Protein 8FXF (pdb70)

GO terms:
  GO:0061630 ubiquitin protein ligase activity (F, IDA)
  GO:0034340 response to type I interferon (P, IDA)
  GO:0005737 cytoplasm (C, IDA)
  GO:0051607 defense response to virus (P, IDA)
  GO:0060340 positive regulation of type I interferon-mediated signaling pathway (P, IDA)
  GO:0006513 protein monoubiquitination (P, IDA)
  GO:0070534 protein K63-linked ubiquitination (P, IDA)
  GO:0032728 positive regulation of interferon-beta production (P, IMP)
  GO:0051607 defense response to virus (P, IMP)
  GO:0005515 protein binding (F, IPI)
  GO:0044790 suppression of viral release by host (P, IDA)
  GO:0140374 antiviral innate immune response (P, IDA)
  GO:0046597 host-mediated suppression of symbiont invasion (P, IDA)

Sequence (312 aa):
SNLVELEATRVAEKEALALLREEQAASVGTQVEEAAERILKSLLAQKQEVLGQLRALVEAAEEATRERLTKIERQEQVASNLVELEATRVAEKEALALLREEQAASVGTQVEEAAERILKSLLAQKQQEVLGQLRALVEAAEEATRERLTKIERQEQVASNLVELEATRVAEKEALALLREQAASVGTQVEEAAERRILKSLLAQKQEVLGQLRALVEAAEEATRERLTKIERQEQVASNLVELEATRVAEKEEALALLREEQAASVGTQVEEAAERILKSLLAQKQEVLGQLRALVEAAEEATRERLTKIERQEQVA

Foldseek 3Di:
DCVVVVVVVVVVVVVVVVVVVVVVVVVVVVVVVVVVVVVVVVVVCVVVVVVVVVVVVVVVVVVVVVVVVVVVVVVVVD/DVVVVVVVVVVVVVVVVVVVVVVVVVVVVVVVVVVVVVVVVVVVVVVVVVVVVVVVVVVVVVVVVVVVVVVVVVVVVD/DVCVCVVVVVVVVVVVVVVVVVVVVVVVVVVVVVVVVVVVVVVVCVCVVVVVVVVVVVVVVVVVVVVVVVVVVVVVVD/DDVVVVVVVVVVVCVVVVVVVVVVVVVVVVVVVVVVVVVVVVVVCVVVVVVVVVVVVVVVVVVVVVVVVVVVVVVVVD

Radius of gyration: 34.4 Å; Cα contacts (8 Å, |Δi|>4): 222; chains: 4; bounding box: 91×58×86 Å

Organism: Mus musculus (NCBI:txid10090)

Solvent-accessible surface area: 18228 Å² total; per-residue (Å²): 118,101,83,124,70,27,70,63,27,52,72,61,11,101,117,32,20,37,84,16,103,119,12,4,71,40,0,11,59,38,0,80,67,0,0,87,110,0,54,132,20,1,85,58,1,62,140,88,0,45,28,34,10,143,43,1,21,90,35,13,45,93,25,9,170,118,38,22,66,61,9,79,138,70,42,159,135,78,108,96,109,98,114,30,56,57,29,47,85,61,13,96,119,34,19,28,86,18,106,123,19,3,68,39,0,8,67,36,0,62,89,0,6,89,124,1,47,139,46,0,63,54,10,47,134,86,0,40,40,53,9,172,47,0,25,96,26,9,44,99,14,8,128,65,36,26,64,58,13,72,171,81,29,168,139,47,130,132,62,93,100,38,64,55,12,46,94,37,8,120,126,30,27,44,74,10,99,120,23,4,71,34,0,8,58,41,0,68,72,7,11,106,143,0,49,148,20,1,94,51,1,61,142,100,0,50,23,51,10,149,46,1,24,99,31,12,54,75,19,8,124,100,22,29,46,73,9,106,147,80,39,151,138,66,101,83,104,106,64,9,67,54,21,59,78,56,9,93,110,33,17,44,82,16,110,112,26,1,73,43,0,8,70,39,0,51,89,0,5,94,117,0,62,145,20,2,94,55,3,74,130,99,0,41,25,50,10,138,42,1,25,104,26,17,55,90,20,18,144,81,34,42,91,73,12,121,49,81,44,157,138,61

InterPro domains:
  IPR000315 B-box-type zinc finger [PF00643] (165-205)
  IPR000315 B-box-type zinc finger [PS50119] (164-205)
  IPR000315 B-box-type zinc finger [SM00336] (164-205)
  IPR001841 Zinc finger, RING-type [PS50089] (21-60)
  IPR001841 Zinc finger, RING-type [SM00184] (21-59)
  IPR011042 Six-bladed beta-propeller, TolB-like [G3DSA:2.120.10.30] (479-731)
  IPR013083 Zinc finger, RING/FYVE/PHD-type [G3DSA:3.30.40.10] (15-69)
  IPR017907 Zinc finger, RING-type, conserved site [PS00518] (36-45)
  IPR027370 Zinc finger, RING-type, eukaryotic [PF13445] (21-57)
  IPR047153 TRIM45/56/19-like [PTHR25462] (15-674)

Secondary structure (DSSP, 8-state):
--HHHHHHHHHHHHHHHHHHHHHHHHHHHHHHHHHHHHHHHHHHHHHHHHHHHHHHHHHHHHHHHHHHHHHHHHHHH-/-HHHHHHHHHHHHHHHHHHHHHHHHHHHHHHHHHHHHHHHHHHHHHHHHHHHHHHHHHHHHHHHHHHHHHHHHHHHH-/--SSTTTTTHHHHHHHHHHHHHHHHHHHHHHHHHHHHHHHHHHHHHHHHHHHHHHHHHHHHHHHHHHHHHHHHHHHH-/--HHHHHHHHHHHHHHHHHHHHHHHHHHHHHHHHHHHHHHHHHHHHHHHHHHHHHHHHHHHHHHHHHHHHHHHHHHH-

Structure (mmCIF, N/CA/C/O backbone):
data_8FXF
#
_entry.id   8FXF
#
_cell.length_a   136.679
_cell.length_b   136.679
_cell.length_c   65.270
_cell.angle_alpha   90.000
_cell.angle_beta   90.000
_cell.angle_gamma   90.000
#
_symmetry.space_group_name_H-M   'I 41'
#
loop_
_entity.id
_entity.type
_entity.pdbx_description
1 polymer 'E3 ubiquitin-protein ligase TRIM56'
2 non-polymer '4-(2-HYDROXYETHYL)-1-PIPERAZINE ETHANESULFONIC ACID'
#
loop_
_atom_site.group_PDB
_atom_site.id
_atom_site.type_symbol
_atom_site.label_atom_id
_atom_site.label_alt_id
_atom_site.label_comp_id
_atom_site.label_asym_id
_atom_site.label_entity_id
_atom_site.label_seq_id
_atom_site.pdbx_PDB_ins_code
_atom_site.Cartn_x
_atom_site.Cartn_y
_atom_site.Cartn_z
_atom_site.occupancy
_atom_site.B_iso_or_equiv
_atom_site.auth_seq_id
_atom_site.auth_comp_id
_atom_site.auth_asym_id
_atom_site.auth_atom_id
_atom_site.pdbx_PDB_model_num
ATOM 1 N N . SER A 1 15 ? 72.359 44.359 122.728 1.000 163.760 225 SER A N 1
ATOM 2 C CA . SER A 1 15 ? 72.069 45.219 121.549 1.000 173.070 225 SER A CA 1
ATOM 3 C C . SER A 1 15 ? 70.556 45.279 121.307 1.000 173.510 225 SER A C 1
ATOM 4 O O . SER A 1 15 ? 69.888 46.251 121.667 1.000 171.240 225 SER A O 1
ATOM 7 N N . ASN A 1 16 ? 70.029 44.183 120.748 1.000 159.740 226 ASN A N 1
ATOM 8 C CA . ASN A 1 16 ? 68.777 44.137 120.006 1.000 135.370 226 ASN A CA 1
ATOM 9 C C . ASN A 1 16 ? 68.896 45.161 118.887 1.000 133.360 226 ASN A C 1
ATOM 10 O O . ASN A 1 16 ? 67.958 45.880 118.596 1.000 146.910 226 ASN A O 1
ATOM 15 N N . LEU A 1 17 ? 70.048 45.173 118.194 1.000 124.140 227 LEU A N 1
ATOM 16 C CA . LEU A 1 17 ? 70.229 45.784 116.896 1.000 109.680 227 LEU A CA 1
ATOM 17 C C . LEU A 1 17 ? 69.250 45.159 115.915 1.000 94.480 227 LEU A C 1
ATOM 18 O O . LEU A 1 17 ? 69.040 45.677 114.837 1.000 116.890 227 LEU A O 1
ATOM 23 N N . VAL A 1 18 ? 68.692 44.014 116.286 1.000 90.370 228 VAL A N 1
ATOM 24 C CA . VAL A 1 18 ? 67.681 43.335 115.494 1.000 92.540 228 VAL A CA 1
ATOM 25 C C . VAL A 1 18 ? 66.341 44.037 115.724 1.000 94.230 228 VAL A C 1
ATOM 26 O O . VAL A 1 18 ? 65.524 44.128 114.818 1.000 99.050 228 VAL A O 1
ATOM 30 N N . GLU A 1 19 ? 66.104 44.503 116.953 1.000 109.830 229 GLU A N 1
ATOM 31 C CA . GLU A 1 19 ? 64.918 45.269 117.290 1.000 96.540 229 GLU A CA 1
ATOM 32 C C . GLU A 1 19 ? 64.996 46.673 116.663 1.000 104.860 229 GLU A C 1
ATOM 33 O O . GLU A 1 19 ? 64.020 47.123 116.069 1.000 108.460 229 GLU A O 1
ATOM 39 N N . LEU A 1 20 ? 66.149 47.362 116.779 1.000 79.680 230 LEU A N 1
ATOM 40 C CA . LEU A 1 20 ? 66.367 48.686 116.206 1.000 80.700 230 LEU A CA 1
ATOM 41 C C . LEU A 1 20 ? 66.131 48.699 114.695 1.000 89.480 230 LEU A C 1
ATOM 42 O O . LEU A 1 20 ? 65.386 49.531 114.179 1.000 97.210 230 LEU A O 1
ATOM 47 N N . GLU A 1 21 ? 66.778 47.779 113.976 1.000 95.900 231 GLU A N 1
ATOM 48 C CA . GLU A 1 21 ? 66.663 47.740 112.527 1.000 95.770 231 GLU A CA 1
ATOM 49 C C . GLU A 1 21 ? 65.214 47.478 112.128 1.000 93.830 231 GLU A C 1
ATOM 50 O O . GLU A 1 21 ? 64.736 48.088 111.171 1.000 107.060 231 GLU A O 1
ATOM 56 N N . ALA A 1 22 ? 64.535 46.579 112.860 1.000 78.520 232 ALA A N 1
ATOM 57 C CA . ALA A 1 22 ? 63.129 46.259 112.612 1.000 87.290 232 ALA A CA 1
ATOM 58 C C . ALA A 1 22 ? 62.214 47.472 112.838 1.000 85.060 232 ALA A C 1
ATOM 59 O O . ALA A 1 22 ? 61.105 47.525 112.312 1.000 89.170 232 ALA A O 1
ATOM 61 N N . THR A 1 23 ? 62.696 48.440 113.628 1.000 84.450 233 THR A N 1
ATOM 62 C CA . THR A 1 23 ? 62.030 49.702 113.905 1.000 84.910 233 THR A CA 1
ATOM 63 C C . THR A 1 23 ? 62.227 50.684 112.747 1.000 92.890 233 THR A C 1
ATOM 64 O O . THR A 1 23 ? 61.253 51.305 112.331 1.000 99.570 233 THR A O 1
ATOM 68 N N . ARG A 1 24 ? 63.480 50.847 112.280 1.000 86.720 234 ARG A N 1
ATOM 69 C CA . ARG A 1 24 ? 63.856 51.644 111.120 1.000 82.880 234 ARG A CA 1
ATOM 70 C C . ARG A 1 24 ? 62.946 51.305 109.935 1.000 78.180 234 ARG A C 1
ATOM 71 O O . ARG A 1 24 ? 62.482 52.162 109.205 1.000 91.930 234 ARG A O 1
ATOM 79 N N . VAL A 1 25 ? 62.664 50.025 109.753 1.000 81.990 235 VAL A N 1
ATOM 80 C CA . VAL A 1 25 ? 61.981 49.523 108.578 1.000 86.760 235 VAL A CA 1
ATOM 81 C C . VAL A 1 25 ? 60.458 49.553 108.759 1.000 93.400 235 VAL A C 1
ATOM 82 O O . VAL A 1 25 ? 59.720 49.697 107.790 1.000 90.340 235 VAL A O 1
ATOM 86 N N . ALA A 1 26 ? 59.968 49.380 109.993 1.000 91.270 236 ALA A N 1
ATOM 87 C CA . ALA A 1 26 ? 58.551 49.592 110.239 1.000 85.380 236 ALA A CA 1
ATOM 88 C C . ALA A 1 26 ? 58.228 51.076 110.040 1.000 85.250 236 ALA A C 1
ATOM 89 O O . ALA A 1 26 ? 57.170 51.394 109.513 1.000 94.690 236 ALA A O 1
ATOM 91 N N . GLU A 1 27 ? 59.154 51.966 110.437 1.000 76.310 237 GLU A N 1
ATOM 92 C CA . GLU A 1 27 ? 59.056 53.408 110.214 1.000 88.380 237 GLU A CA 1
ATOM 93 C C . GLU A 1 27 ? 58.979 53.799 108.730 1.000 92.440 237 GLU A C 1
ATOM 94 O O . GLU A 1 27 ? 58.147 54.629 108.351 1.000 101.430 237 GLU A O 1
ATOM 100 N N . LYS A 1 28 ? 59.896 53.261 107.917 1.000 84.570 238 LYS A N 1
ATOM 101 C CA . LYS A 1 28 ? 59.985 53.565 106.496 1.000 76.040 238 LYS A CA 1
ATOM 102 C C . LYS A 1 28 ? 58.723 53.087 105.766 1.000 73.640 238 LYS A C 1
ATOM 103 O O . LYS A 1 28 ? 58.198 53.785 104.900 1.000 76.450 238 LYS A O 1
ATOM 109 N N . GLU A 1 29 ? 58.232 51.898 106.135 1.000 62.550 239 GLU A N 1
ATOM 110 C CA . GLU A 1 29 ? 57.028 51.322 105.571 1.000 72.050 239 GLU A CA 1
ATOM 111 C C . GLU A 1 29 ? 55.818 52.180 105.933 1.000 81.840 239 GLU A C 1
ATOM 112 O O . GLU A 1 29 ? 54.928 52.357 105.100 1.000 98.100 239 GLU A O 1
ATOM 118 N N . ALA A 1 30 ? 55.793 52.694 107.173 1.000 83.710 240 ALA A N 1
ATOM 119 C CA . ALA A 1 30 ? 54.689 53.515 107.653 1.000 81.380 240 ALA A CA 1
ATOM 120 C C . ALA A 1 30 ? 54.714 54.896 106.993 1.000 78.630 240 ALA A C 1
ATOM 121 O O . ALA A 1 30 ? 53.644 55.399 106.630 1.000 77.140 240 ALA A O 1
ATOM 123 N N . LEU A 1 31 ? 55.917 55.472 106.791 1.000 65.730 241 LEU A N 1
ATOM 124 C CA . LEU A 1 31 ? 56.045 56.670 105.965 1.000 67.510 241 LEU A CA 1
ATOM 125 C C . LEU A 1 31 ? 55.552 56.430 104.542 1.000 74.410 241 LEU A C 1
ATOM 126 O O . LEU A 1 31 ? 54.675 57.153 104.072 1.000 73.280 241 LEU A O 1
ATOM 131 N N . ALA A 1 32 ? 56.123 55.411 103.879 1.000 85.090 242 ALA A N 1
ATOM 132 C CA . ALA A 1 32 ? 55.728 54.984 102.545 1.000 71.480 242 ALA A CA 1
ATOM 133 C C . ALA A 1 32 ? 54.216 54.751 102.432 1.000 70.450 242 ALA A C 1
ATOM 134 O O . ALA A 1 32 ? 53.570 55.301 101.543 1.000 79.320 242 ALA A O 1
ATOM 136 N N . LEU A 1 33 ? 53.624 53.938 103.310 1.000 72.260 243 LEU A N 1
ATOM 137 C CA . LEU A 1 33 ? 52.179 53.733 103.216 1.000 75.240 243 LEU A CA 1
ATOM 138 C C . LEU A 1 33 ? 51.477 55.099 103.247 1.000 81.530 243 LEU A C 1
ATOM 139 O O . LEU A 1 33 ? 50.560 55.341 102.464 1.000 81.940 243 LEU A O 1
ATOM 144 N N . LEU A 1 34 ? 51.935 56.014 104.118 1.000 78.560 244 LEU A N 1
ATOM 145 C CA . LEU A 1 34 ? 51.279 57.303 104.320 1.000 74.010 244 LEU A CA 1
ATOM 146 C C . LEU A 1 34 ? 51.473 58.186 103.079 1.000 76.830 244 LEU A C 1
ATOM 147 O O . LEU A 1 34 ? 50.555 58.887 102.661 1.000 79.770 244 LEU A O 1
ATOM 152 N N . ARG A 1 35 ? 52.667 58.153 102.474 1.000 66.950 245 ARG A N 1
ATOM 153 C CA . ARG A 1 35 ? 52.851 58.817 101.200 1.000 69.580 245 ARG A CA 1
ATOM 154 C C . ARG A 1 35 ? 51.810 58.307 100.193 1.000 86.110 245 ARG A C 1
ATOM 155 O O . ARG A 1 35 ? 51.096 59.117 99.611 1.000 100.020 245 ARG A O 1
ATOM 163 N N A GLU A 1 36 ? 51.681 56.987 100.045 0.500 84.950 246 GLU A N 1
ATOM 164 N N B GLU A 1 36 ? 51.728 56.970 100.015 0.500 85.070 246 GLU A N 1
ATOM 165 C CA A GLU A 1 36 ? 50.799 56.438 99.030 0.500 85.480 246 GLU A CA 1
ATOM 166 C CA B GLU A 1 36 ? 50.794 56.316 99.101 0.500 85.960 246 GLU A CA 1
ATOM 167 C C A GLU A 1 36 ? 49.344 56.852 99.270 0.500 85.950 246 GLU A C 1
ATOM 168 C C B GLU A 1 36 ? 49.393 56.885 99.301 0.500 85.770 246 GLU A C 1
ATOM 169 O O A GLU A 1 36 ? 48.690 57.343 98.356 0.500 103.900 246 GLU A O 1
ATOM 170 O O B GLU A 1 36 ? 48.835 57.509 98.405 0.500 102.510 246 GLU A O 1
ATOM 181 N N . GLN A 1 37 ? 48.833 56.647 100.485 1.000 81.920 247 GLN A N 1
ATOM 182 C CA . GLN A 1 37 ? 47.489 57.096 100.822 1.000 94.020 247 GLN A CA 1
ATOM 183 C C . GLN A 1 37 ? 47.302 58.584 100.473 1.000 91.260 247 GLN A C 1
ATOM 184 O O . GLN A 1 37 ? 46.287 58.963 99.901 1.000 86.530 247 GLN A O 1
ATOM 190 N N . ALA A 1 38 ? 48.281 59.433 100.818 1.000 76.510 248 ALA A N 1
ATOM 191 C CA . ALA A 1 38 ? 48.131 60.865 100.616 1.000 83.450 248 ALA A CA 1
ATOM 192 C C . ALA A 1 38 ? 48.125 61.209 99.119 1.000 82.870 248 ALA A C 1
ATOM 193 O O . ALA A 1 38 ? 47.256 61.948 98.653 1.000 72.890 248 ALA A O 1
ATOM 195 N N . ALA A 1 39 ? 49.078 60.656 98.355 1.000 84.040 249 ALA A N 1
ATOM 196 C CA . ALA A 1 39 ? 49.148 60.865 96.912 1.000 83.570 249 ALA A CA 1
ATOM 197 C C . ALA A 1 39 ? 47.888 60.344 96.210 1.000 92.000 249 ALA A C 1
ATOM 198 O O . ALA A 1 39 ? 47.399 60.951 95.261 1.000 117.120 249 ALA A O 1
ATOM 200 N N . SER A 1 40 ? 47.375 59.209 96.681 1.000 81.160 250 SER A N 1
ATOM 201 C CA . SER A 1 40 ? 46.127 58.634 96.221 1.000 82.270 250 SER A CA 1
ATOM 202 C C . SER A 1 40 ? 44.926 59.564 96.444 1.000 85.390 250 SER A C 1
ATOM 203 O O . SER A 1 40 ? 44.039 59.647 95.592 1.000 111.640 250 SER A O 1
ATOM 206 N N . VAL A 1 41 ? 44.869 60.251 97.589 1.000 94.900 251 VAL A N 1
ATOM 207 C CA . VAL A 1 41 ? 43.826 61.237 97.874 1.000 78.720 251 VAL A CA 1
ATOM 208 C C . VAL A 1 41 ? 43.987 62.418 96.917 1.000 84.530 251 VAL A C 1
ATOM 209 O O . VAL A 1 41 ? 42.981 62.984 96.498 1.000 86.540 251 VAL A O 1
ATOM 213 N N . GLY A 1 42 ? 45.245 62.791 96.606 1.000 79.160 252 GLY A N 1
ATOM 214 C CA . GLY A 1 42 ? 45.565 63.817 95.625 1.000 81.590 252 GLY A CA 1
ATOM 215 C C . GLY A 1 42 ? 44.861 63.513 94.306 1.000 95.040 252 GLY A C 1
ATOM 216 O O . GLY A 1 42 ? 44.118 64.342 93.788 1.000 96.470 252 GLY A O 1
ATOM 217 N N . THR A 1 43 ? 45.027 62.264 93.850 1.000 103.380 253 THR A N 1
ATOM 218 C CA . THR A 1 43 ? 44.452 61.725 92.628 1.000 87.040 253 THR A CA 1
ATOM 219 C C . THR A 1 43 ? 42.931 61.816 92.611 1.000 81.400 253 THR A C 1
ATOM 220 O O . THR A 1 43 ? 42.378 62.431 91.706 1.000 91.260 253 THR A O 1
ATOM 224 N N . GLN A 1 44 ? 42.255 61.198 93.589 1.000 80.230 254 GLN A N 1
ATOM 225 C CA . GLN A 1 44 ? 40.798 61.307 93.665 1.000 90.290 254 GLN A CA 1
ATOM 226 C C . GLN A 1 44 ? 40.332 62.747 93.447 1.000 84.530 254 GLN A C 1
ATOM 227 O O . GLN A 1 44 ? 39.257 62.967 92.910 1.000 104.530 254 GLN A O 1
ATOM 233 N N . VAL A 1 45 ? 41.140 63.718 93.877 1.000 68.570 255 VAL A N 1
ATOM 234 C CA . VAL A 1 45 ? 40.720 65.097 93.960 1.000 67.460 255 VAL A CA 1
ATOM 235 C C . VAL A 1 45 ? 40.842 65.725 92.573 1.000 72.860 255 VAL A C 1
ATOM 236 O O . VAL A 1 45 ? 39.917 66.396 92.110 1.000 78.800 255 VAL A O 1
ATOM 240 N N . GLU A 1 46 ? 41.971 65.449 91.915 1.000 66.590 256 GLU A N 1
ATOM 241 C CA . GLU A 1 46 ? 42.271 65.888 90.562 1.000 79.620 256 GLU A CA 1
ATOM 242 C C . GLU A 1 46 ? 41.328 65.284 89.529 1.000 82.790 256 GLU A C 1
ATOM 243 O O . GLU A 1 46 ? 40.901 65.977 88.617 1.000 96.930 256 GLU A O 1
ATOM 249 N N . GLU A 1 47 ? 41.101 63.971 89.621 1.000 96.200 257 GLU A N 1
ATOM 250 C CA . GLU A 1 47 ? 40.075 63.260 88.873 1.000 88.940 257 GLU A CA 1
ATOM 251 C C . GLU A 1 47 ? 38.664 63.802 89.116 1.000 84.850 257 GLU A C 1
ATOM 252 O O . GLU A 1 47 ? 37.883 63.847 88.182 1.000 97.320 257 GLU A O 1
ATOM 258 N N . ALA A 1 48 ? 38.296 64.186 90.340 1.000 75.650 258 ALA A N 1
ATOM 259 C CA . ALA A 1 48 ? 36.989 64.808 90.467 1.000 84.940 258 ALA A CA 1
ATOM 260 C C . ALA A 1 48 ? 36.953 66.076 89.630 1.000 88.140 258 ALA A C 1
ATOM 261 O O . ALA A 1 48 ? 36.046 66.243 88.821 1.000 99.740 258 ALA A O 1
ATOM 263 N N . ALA A 1 49 ? 37.951 66.947 89.835 1.000 93.340 259 ALA A N 1
ATOM 264 C CA . ALA A 1 49 ? 37.947 68.272 89.235 1.000 75.660 259 ALA A CA 1
ATOM 265 C C . ALA A 1 49 ? 38.026 68.158 87.715 1.000 79.110 259 ALA A C 1
ATOM 266 O O . ALA A 1 49 ? 37.493 69.008 87.021 1.000 86.360 259 ALA A O 1
ATOM 268 N N . GLU A 1 50 ? 38.664 67.096 87.213 1.000 76.740 260 GLU A N 1
ATOM 269 C CA . GLU A 1 50 ? 38.799 66.870 85.785 1.000 80.790 260 GLU A CA 1
ATOM 270 C C . GLU A 1 50 ? 37.482 66.405 85.153 1.000 89.840 260 GLU A C 1
ATOM 271 O O . GLU A 1 50 ? 37.058 66.983 84.162 1.000 94.070 260 GLU A O 1
ATOM 277 N N . ARG A 1 51 ? 36.854 65.356 85.705 1.000 91.430 261 ARG A N 1
ATOM 278 C CA . ARG A 1 51 ? 35.509 64.950 85.314 1.000 81.900 261 ARG A CA 1
ATOM 279 C C . ARG A 1 51 ? 34.559 66.148 85.355 1.000 74.970 261 ARG A C 1
ATOM 280 O O . ARG A 1 51 ? 33.840 66.398 84.392 1.000 98.060 261 ARG A O 1
ATOM 288 N N . ILE A 1 52 ? 34.589 66.923 86.435 1.000 70.710 262 ILE A N 1
ATOM 289 C CA . ILE A 1 52 ? 33.652 68.032 86.601 1.000 78.950 262 ILE A CA 1
ATOM 290 C C . ILE A 1 52 ? 33.879 69.119 85.551 1.000 83.560 262 ILE A C 1
ATOM 291 O O . ILE A 1 52 ? 32.924 69.788 85.166 1.000 82.650 262 ILE A O 1
ATOM 296 N N . LEU A 1 53 ? 35.143 69.344 85.158 1.000 88.700 263 LEU A N 1
ATOM 297 C CA . LEU A 1 53 ? 35.472 70.366 84.173 1.000 77.710 263 LEU A CA 1
ATOM 298 C C . LEU A 1 53 ? 34.983 69.879 82.812 1.000 87.380 263 LEU A C 1
ATOM 299 O O . LEU A 1 53 ? 34.359 70.655 82.087 1.000 85.730 263 LEU A O 1
ATOM 304 N N . LYS A 1 54 ? 35.239 68.589 82.516 1.000 71.380 264 LYS A N 1
ATOM 305 C CA . LYS A 1 54 ? 34.886 67.991 81.241 1.000 67.240 264 LYS A CA 1
ATOM 306 C C . LYS A 1 54 ? 33.375 68.031 81.038 1.000 79.260 264 LYS A C 1
ATOM 307 O O . LYS A 1 54 ? 32.892 68.473 80.001 1.000 95.300 264 LYS A O 1
ATOM 313 N N . SER A 1 55 ? 32.633 67.618 82.060 1.000 86.290 265 SER A N 1
ATOM 314 C CA . SER A 1 55 ? 31.205 67.449 81.899 1.000 89.370 265 SER A CA 1
ATOM 315 C C . SER A 1 55 ? 30.481 68.803 81.977 1.000 82.700 265 SER A C 1
ATOM 316 O O . SER A 1 55 ? 29.333 68.938 81.564 1.000 120.290 265 SER A O 1
ATOM 319 N N . LEU A 1 56 ? 31.155 69.825 82.483 1.000 73.720 266 LEU A N 1
ATOM 320 C CA . LEU A 1 56 ? 30.663 71.196 82.442 1.000 79.600 266 LEU A CA 1
ATOM 321 C C . LEU A 1 56 ? 30.920 71.816 81.067 1.000 92.050 266 LEU A C 1
ATOM 322 O O . LEU A 1 56 ? 30.219 72.740 80.659 1.000 99.740 266 LEU A O 1
ATOM 327 N N . LEU A 1 57 ? 31.977 71.358 80.383 1.000 88.210 267 LEU A N 1
ATOM 328 C CA . LEU A 1 57 ? 32.309 71.885 79.070 1.000 81.190 267 LEU A CA 1
ATOM 329 C C . LEU A 1 57 ? 31.482 71.182 77.987 1.000 91.050 267 LEU A C 1
ATOM 330 O O . LEU A 1 57 ? 31.236 71.770 76.932 1.000 89.570 267 LEU A O 1
ATOM 335 N N . ALA A 1 58 ? 31.023 69.950 78.264 1.000 88.550 268 ALA A N 1
ATOM 336 C CA . ALA A 1 58 ? 30.041 69.262 77.431 1.000 87.260 268 ALA A CA 1
ATOM 337 C C . ALA A 1 58 ? 28.656 69.924 77.525 1.000 91.070 268 ALA A C 1
ATOM 338 O O . ALA A 1 58 ? 28.028 70.162 76.500 1.000 107.020 268 ALA A O 1
ATOM 340 N N . GLN A 1 59 ? 28.170 70.212 78.744 1.000 88.580 269 GLN A N 1
ATOM 341 C CA . GLN A 1 59 ? 26.954 70.987 78.975 1.000 84.180 269 GLN A CA 1
ATOM 342 C C . GLN A 1 59 ? 27.022 72.276 78.174 1.000 79.680 269 GLN A C 1
ATOM 343 O O . GLN A 1 59 ? 26.128 72.564 77.400 1.000 103.720 269 GLN A O 1
ATOM 349 N N . LYS A 1 60 ? 28.068 73.064 78.414 1.000 79.670 270 LYS A N 1
ATOM 350 C CA . LYS A 1 60 ? 28.134 74.400 77.858 1.000 86.630 270 LYS A CA 1
ATOM 351 C C . LYS A 1 60 ? 28.048 74.305 76.335 1.000 90.160 270 LYS A C 1
ATOM 352 O O . LYS A 1 60 ? 27.385 75.127 75.706 1.000 100.350 270 LYS A O 1
ATOM 358 N N . GLN A 1 61 ? 28.687 73.283 75.748 1.000 86.650 271 GLN A N 1
ATOM 359 C CA . GLN A 1 61 ? 28.768 73.235 74.299 1.000 86.820 271 GLN A CA 1
ATOM 360 C C . GLN A 1 61 ? 27.441 72.773 73.701 1.000 83.450 271 GLN A C 1
ATOM 361 O O . GLN A 1 61 ? 26.967 73.369 72.745 1.000 92.330 271 GLN A O 1
ATOM 367 N N . GLU A 1 62 ? 26.849 71.732 74.294 1.000 78.440 272 GLU A N 1
ATOM 368 C CA . GLU A 1 62 ? 25.532 71.189 73.978 1.000 86.510 272 GLU A CA 1
ATOM 369 C C . GLU A 1 62 ? 24.423 72.251 74.074 1.000 93.390 272 GLU A C 1
ATOM 370 O O . GLU A 1 62 ? 23.615 72.412 73.160 1.000 107.800 272 GLU A O 1
ATOM 376 N N . VAL A 1 63 ? 24.341 72.918 75.226 1.000 95.200 273 VAL A N 1
ATOM 377 C CA . VAL A 1 63 ? 23.413 73.997 75.521 1.000 85.160 273 VAL A CA 1
ATOM 378 C C . VAL A 1 63 ? 23.534 75.132 74.490 1.000 88.720 273 VAL A C 1
ATOM 379 O O . VAL A 1 63 ? 22.541 75.562 73.907 1.000 90.710 273 VAL A O 1
ATOM 383 N N . LEU A 1 64 ? 24.742 75.660 74.278 1.000 83.940 274 LEU A N 1
ATOM 384 C CA . LEU A 1 64 ? 24.879 76.786 73.362 1.000 92.640 274 LEU A CA 1
ATOM 385 C C . LEU A 1 64 ? 24.424 76.380 71.962 1.000 90.790 274 LEU A C 1
ATOM 386 O O . LEU A 1 64 ? 23.915 77.206 71.208 1.000 96.040 274 LEU A O 1
ATOM 391 N N . GLY A 1 65 ? 24.661 75.112 71.608 1.000 89.680 275 GLY A N 1
ATOM 392 C CA . GLY A 1 65 ? 24.398 74.636 70.264 1.000 80.800 275 GLY A CA 1
ATOM 393 C C . GLY A 1 65 ? 22.896 74.495 70.076 1.000 82.480 275 GLY A C 1
ATOM 394 O O . GLY A 1 65 ? 22.386 74.798 69.003 1.000 87.910 275 GLY A O 1
ATOM 395 N N . GLN A 1 66 ? 22.209 74.072 71.149 1.000 72.650 276 GLN A N 1
ATOM 396 C CA . GLN A 1 66 ? 20.752 73.998 71.189 1.000 87.510 276 GLN A CA 1
ATOM 397 C C . GLN A 1 66 ? 20.045 75.357 71.223 1.000 91.570 276 GLN A C 1
ATOM 398 O O . GLN A 1 66 ? 18.898 75.434 70.801 1.000 127.180 276 GLN A O 1
ATOM 404 N N . LEU A 1 67 ? 20.676 76.396 71.785 1.000 87.900 277 LEU A N 1
ATOM 405 C CA . LEU A 1 67 ? 20.175 77.763 71.725 1.000 74.450 277 LEU A CA 1
ATOM 406 C C . LEU A 1 67 ? 20.415 78.340 70.331 1.000 80.260 277 LEU A C 1
ATOM 407 O O . LEU A 1 67 ? 19.594 79.108 69.827 1.000 80.600 277 LEU A O 1
ATOM 412 N N . ARG A 1 68 ? 21.588 78.033 69.757 1.000 75.300 278 ARG A N 1
ATOM 413 C CA . ARG A 1 68 ? 21.906 78.437 68.397 1.000 87.360 278 ARG A CA 1
ATOM 414 C C . ARG A 1 68 ? 20.745 77.979 67.503 1.000 92.880 278 ARG A C 1
ATOM 415 O O . ARG A 1 68 ? 20.209 78.753 66.712 1.000 106.240 278 ARG A O 1
ATOM 423 N N . ALA A 1 69 ? 20.312 76.728 67.717 1.000 89.590 279 ALA A N 1
ATOM 424 C CA . ALA A 1 69 ? 19.263 76.060 66.969 1.000 78.240 279 ALA A CA 1
ATOM 425 C C . ALA A 1 69 ? 17.980 76.862 67.105 1.000 86.290 279 ALA A C 1
ATOM 426 O O . ALA A 1 69 ? 17.456 77.374 66.121 1.000 86.620 279 ALA A O 1
ATOM 428 N N . LEU A 1 70 ? 17.521 76.953 68.357 1.000 80.850 280 LEU A N 1
ATOM 429 C CA . LEU A 1 70 ? 16.304 77.630 68.769 1.000 78.670 280 LEU A CA 1
ATOM 430 C C . LEU A 1 70 ? 16.229 79.041 68.168 1.000 88.250 280 LEU A C 1
ATOM 431 O O . LEU A 1 70 ? 15.190 79.439 67.638 1.000 100.540 280 LEU A O 1
ATOM 436 N N . VAL A 1 71 ? 17.350 79.767 68.169 1.000 79.980 281 VAL A N 1
ATOM 437 C CA . VAL A 1 71 ? 17.355 81.119 67.634 1.000 77.950 281 VAL A CA 1
ATOM 438 C C . VAL A 1 71 ? 17.350 81.108 66.105 1.000 92.060 281 VAL A C 1
ATOM 439 O O . VAL A 1 71 ? 16.784 82.019 65.497 1.000 101.670 281 VAL A O 1
ATOM 443 N N . GLU A 1 72 ? 17.982 80.110 65.469 1.000 83.850 282 GLU A N 1
ATOM 444 C CA . GLU A 1 72 ? 17.985 80.164 64.013 1.000 82.420 282 GLU A CA 1
ATOM 445 C C . GLU A 1 72 ? 16.638 79.686 63.454 1.000 81.330 282 GLU A C 1
ATOM 446 O O . GLU A 1 72 ? 16.150 80.230 62.467 1.000 89.490 282 GLU A O 1
ATOM 452 N N . ALA A 1 73 ? 16.000 78.717 64.117 1.000 66.680 283 ALA A N 1
ATOM 453 C CA . ALA A 1 73 ? 14.632 78.364 63.771 1.000 72.480 283 ALA A CA 1
ATOM 454 C C . ALA A 1 73 ? 13.740 79.595 63.919 1.000 87.850 283 ALA A C 1
ATOM 455 O O . ALA A 1 73 ? 13.116 79.982 62.935 1.000 103.580 283 ALA A O 1
ATOM 457 N N . ALA A 1 74 ? 13.718 80.213 65.120 1.000 85.980 284 ALA A N 1
ATOM 458 C CA . ALA A 1 74 ? 13.046 81.484 65.390 1.000 74.900 284 ALA A CA 1
ATOM 459 C C . ALA A 1 74 ? 13.337 82.540 64.329 1.000 85.060 284 ALA A C 1
ATOM 460 O O . ALA A 1 74 ? 12.401 83.147 63.810 1.000 88.850 284 ALA A O 1
ATOM 462 N N . GLU A 1 75 ? 14.624 82.766 64.029 1.000 77.350 285 GLU A N 1
ATOM 463 C CA . GLU A 1 75 ? 15.022 83.700 62.981 1.000 86.690 285 GLU A CA 1
ATOM 464 C C . GLU A 1 75 ? 14.427 83.372 61.608 1.000 97.370 285 GLU A C 1
ATOM 465 O O . GLU A 1 75 ? 14.081 84.289 60.860 1.000 94.490 285 GLU A O 1
ATOM 471 N N . GLU A 1 76 ? 14.327 82.079 61.264 1.000 102.500 286 GLU A N 1
ATOM 472 C CA . GLU A 1 76 ? 13.798 81.699 59.960 1.000 96.200 286 GLU A CA 1
ATOM 473 C C . GLU A 1 76 ? 12.270 81.789 59.938 1.000 94.550 286 GLU A C 1
ATOM 474 O O . GLU A 1 76 ? 11.686 82.172 58.923 1.000 94.250 286 GLU A O 1
ATOM 480 N N . ALA A 1 77 ? 11.611 81.506 61.067 1.000 76.260 287 ALA A N 1
ATOM 481 C CA . ALA A 1 77 ? 10.177 81.747 61.112 1.000 84.900 287 ALA A CA 1
ATOM 482 C C . ALA A 1 77 ? 9.886 83.227 60.844 1.000 91.730 287 ALA A C 1
ATOM 483 O O . ALA A 1 77 ? 8.910 83.551 60.177 1.000 95.490 287 ALA A O 1
ATOM 485 N N . THR A 1 78 ? 10.741 84.121 61.360 1.000 97.880 288 THR A N 1
ATOM 486 C CA . THR A 1 78 ? 10.573 85.544 61.130 1.000 85.600 288 THR A CA 1
ATOM 487 C C . THR A 1 78 ? 10.848 85.884 59.667 1.000 90.660 288 THR A C 1
ATOM 488 O O . THR A 1 78 ? 10.032 86.557 59.039 1.000 106.990 288 THR A O 1
ATOM 492 N N . ARG A 1 79 ? 12.003 85.453 59.136 1.000 88.420 289 ARG A N 1
ATOM 493 C CA . ARG A 1 79 ? 12.323 85.693 57.731 1.000 86.220 289 ARG A CA 1
ATOM 494 C C . ARG A 1 79 ? 11.078 85.453 56.871 1.000 79.320 289 ARG A C 1
ATOM 495 O O . ARG A 1 79 ? 10.691 86.311 56.082 1.000 84.220 289 ARG A O 1
ATOM 503 N N . GLU A 1 80 ? 10.419 84.306 57.066 1.000 89.240 290 GLU A N 1
ATOM 504 C CA . GLU A 1 80 ? 9.241 83.964 56.281 1.000 94.140 290 GLU A CA 1
ATOM 505 C C . GLU A 1 80 ? 8.121 84.970 56.534 1.000 94.060 290 GLU A C 1
ATOM 506 O O . GLU A 1 80 ? 7.512 85.455 55.587 1.000 102.160 290 GLU A O 1
ATOM 512 N N . ARG A 1 81 ? 7.845 85.241 57.819 1.000 103.490 291 ARG A N 1
ATOM 513 C CA . ARG A 1 81 ? 6.736 86.080 58.259 1.000 95.480 291 ARG A CA 1
ATOM 514 C C . ARG A 1 81 ? 6.827 87.433 57.548 1.000 98.060 291 ARG A C 1
ATOM 515 O O . ARG A 1 81 ? 5.867 87.824 56.880 1.000 86.800 291 ARG A O 1
ATOM 523 N N . LEU A 1 82 ? 8.033 88.034 57.601 1.000 82.160 292 LEU A N 1
ATOM 524 C CA . LEU A 1 82 ? 8.360 89.304 56.971 1.000 92.640 292 LEU A CA 1
ATOM 525 C C . LEU A 1 82 ? 8.205 89.250 55.449 1.000 98.270 292 LEU A C 1
ATOM 526 O O . LEU A 1 82 ? 7.826 90.243 54.838 1.000 112.030 292 LEU A O 1
ATOM 531 N N . THR A 1 83 ? 8.476 88.097 54.834 1.000 100.500 293 THR A N 1
ATOM 532 C CA . THR A 1 83 ? 8.322 88.001 53.389 1.000 95.500 293 THR A CA 1
ATOM 533 C C . THR A 1 83 ? 6.842 88.076 52.992 1.000 93.570 293 THR A C 1
ATOM 534 O O . THR A 1 83 ? 6.508 88.797 52.053 1.000 98.500 293 THR A O 1
ATOM 538 N N . LYS A 1 84 ? 5.947 87.378 53.710 1.000 82.210 294 LYS A N 1
ATOM 539 C CA . LYS A 1 84 ? 4.523 87.540 53.455 1.000 92.160 294 LYS A CA 1
ATOM 540 C C . LYS A 1 84 ? 4.132 89.016 53.579 1.000 102.090 294 LYS A C 1
ATOM 541 O O . LYS A 1 84 ? 3.252 89.498 52.869 1.000 115.430 294 LYS A O 1
ATOM 547 N N . ILE A 1 85 ? 4.819 89.741 54.463 1.000 99.560 295 ILE A N 1
ATOM 548 C CA . ILE A 1 85 ? 4.562 91.156 54.680 1.000 112.760 295 ILE A CA 1
ATOM 549 C C . ILE A 1 85 ? 5.167 91.974 53.525 1.000 122.140 295 ILE A C 1
ATOM 550 O O . ILE A 1 85 ? 4.445 92.768 52.925 1.000 140.230 295 ILE A O 1
ATOM 555 N N . GLU A 1 86 ? 6.437 91.723 53.141 1.000 124.680 296 GLU A N 1
ATOM 556 C CA . GLU A 1 86 ? 7.109 92.457 52.066 1.000 137.160 296 GLU A CA 1
ATOM 557 C C . GLU A 1 86 ? 6.267 92.462 50.785 1.000 137.870 296 GLU A C 1
ATOM 558 O O . GLU A 1 86 ? 6.132 93.489 50.121 1.000 145.220 296 GLU A O 1
ATOM 564 N N . ARG A 1 87 ? 5.704 91.300 50.444 1.000 125.350 297 ARG A N 1
ATOM 565 C CA . ARG A 1 87 ? 4.990 91.098 49.197 1.000 121.450 297 ARG A CA 1
ATOM 566 C C . ARG A 1 87 ? 3.572 91.670 49.280 1.000 116.340 297 ARG A C 1
ATOM 567 O O . ARG A 1 87 ? 2.995 92.113 48.279 1.000 150.660 297 ARG A O 1
ATOM 575 N N . GLN A 1 88 ? 3.004 91.648 50.483 1.000 109.750 298 GLN A N 1
ATOM 576 C CA . GLN A 1 88 ? 1.645 92.116 50.684 1.000 119.910 298 GLN A CA 1
ATOM 577 C C . GLN A 1 88 ? 1.621 93.637 50.763 1.000 123.930 298 GLN A C 1
ATOM 578 O O . GLN A 1 88 ? 0.571 94.234 50.993 1.000 112.760 298 GLN A O 1
ATOM 584 N N . GLU A 1 89 ? 2.799 94.239 50.604 1.000 130.990 299 GLU A N 1
ATOM 585 C CA . GLU A 1 89 ? 2.933 95.683 50.653 1.000 139.090 299 GLU A CA 1
ATOM 586 C C . GLU A 1 89 ? 3.169 96.208 49.242 1.000 146.540 299 GLU A C 1
ATOM 587 O O . GLU A 1 89 ? 2.719 97.302 48.901 1.000 165.970 299 GLU A O 1
ATOM 593 N N . GLN A 1 90 ? 3.879 95.402 48.442 1.000 148.050 300 GLN A N 1
ATOM 594 C CA . GLN A 1 90 ? 3.829 95.477 46.991 1.000 143.660 300 GLN A CA 1
ATOM 595 C C . GLN A 1 90 ? 2.361 95.526 46.552 1.000 164.130 300 GLN A C 1
ATOM 596 O O . GLN A 1 90 ? 1.946 96.458 45.864 1.000 182.840 300 GLN A O 1
ATOM 602 N N . VAL A 1 91 ? 1.564 94.541 46.994 1.000 159.120 301 VAL A N 1
ATOM 603 C CA . VAL A 1 91 ? 0.179 94.413 46.563 1.000 144.100 301 VAL A CA 1
ATOM 604 C C . VAL A 1 91 ? -0.729 95.470 47.217 1.000 149.720 301 VAL A C 1
ATOM 605 O O . VAL A 1 91 ? -1.497 96.112 46.503 1.000 143.870 301 VAL A O 1
ATOM 609 N N . ALA A 1 92 ? -0.602 95.711 48.540 1.000 159.160 302 ALA A N 1
ATOM 610 C CA . ALA A 1 92 ? -1.492 96.591 49.308 1.000 149.120 302 ALA A CA 1
ATOM 611 C C . ALA A 1 92 ? -2.032 97.709 48.413 1.000 140.660 302 ALA A C 1
ATOM 612 O O . ALA A 1 92 ? -1.182 98.498 47.962 1.000 154.630 302 ALA A O 1
ATOM 614 N N . SER B 1 15 ? -5.352 101.853 57.462 1.000 82.410 225 SER B N 1
ATOM 615 C CA . SER B 1 15 ? -4.211 101.861 56.511 1.000 104.150 225 SER B CA 1
ATOM 616 C C . SER B 1 15 ? -3.511 100.506 56.585 1.000 121.760 225 SER B C 1
ATOM 617 O O . SER B 1 15 ? -2.966 100.143 57.627 1.000 124.290 225 SER B O 1
ATOM 620 N N . ASN B 1 16 ? -3.551 99.753 55.479 1.000 118.550 226 ASN B N 1
ATOM 621 C CA . ASN B 1 16 ? -2.887 98.461 55.451 1.000 92.790 226 ASN B CA 1
ATOM 622 C C . ASN B 1 16 ? -1.379 98.640 55.470 1.000 97.330 226 ASN B C 1
ATOM 623 O O . ASN B 1 16 ? -0.683 97.826 56.065 1.000 116.970 226 ASN B O 1
ATOM 628 N N . LEU B 1 17 ? -0.882 99.706 54.837 1.000 103.520 227 LEU B N 1
ATOM 629 C CA . LEU B 1 17 ? 0.531 100.010 54.982 1.000 106.430 227 LEU B CA 1
ATOM 630 C C . LEU B 1 17 ? 0.866 100.224 56.465 1.000 113.620 227 LEU B C 1
ATOM 631 O O . LEU B 1 17 ? 2.025 100.092 56.850 1.000 139.750 227 LEU B O 1
ATOM 636 N N . VAL B 1 18 ? -0.143 100.479 57.318 1.000 108.430 228 VAL B N 1
ATOM 637 C CA . VAL B 1 18 ? 0.126 100.663 58.742 1.000 101.210 228 VAL B CA 1
ATOM 638 C C . VAL B 1 18 ? -0.097 99.356 59.525 1.000 100.900 228 VAL B C 1
ATOM 639 O O . VAL B 1 18 ? 0.801 98.949 60.263 1.000 83.840 228 VAL B O 1
ATOM 643 N N . GLU B 1 19 ? -1.254 98.680 59.345 1.000 86.860 229 GLU B N 1
ATOM 644 C CA . GLU B 1 19 ? -1.492 97.333 59.860 1.000 82.950 229 GLU B CA 1
ATOM 645 C C . GLU B 1 19 ? -0.284 96.421 59.615 1.000 96.700 229 GLU B C 1
ATOM 646 O O . GLU B 1 19 ? 0.111 95.655 60.494 1.000 107.940 229 GLU B O 1
ATOM 652 N N . LEU B 1 20 ? 0.272 96.455 58.400 1.000 87.100 230 LEU B N 1
ATOM 653 C CA . LEU B 1 20 ? 1.353 95.540 58.070 1.000 88.260 230 LEU B CA 1
ATOM 654 C C . LEU B 1 20 ? 2.653 96.049 58.681 1.000 85.170 230 LEU B C 1
ATOM 655 O O . LEU B 1 20 ? 3.487 95.256 59.117 1.000 101.350 230 LEU B O 1
ATOM 660 N N . GLU B 1 21 ? 2.829 97.371 58.718 1.000 81.360 231 GLU B N 1
ATOM 661 C CA . GLU B 1 21 ? 4.023 97.907 59.355 1.000 84.750 231 GLU B CA 1
ATOM 662 C C . GLU B 1 21 ? 4.002 97.551 60.843 1.000 89.590 231 GLU B C 1
ATOM 663 O O . GLU B 1 21 ? 5.014 97.120 61.414 1.000 82.290 231 GLU B O 1
ATOM 669 N N . ALA B 1 22 ? 2.812 97.697 61.448 1.000 70.160 232 ALA B N 1
ATOM 670 C CA . ALA B 1 22 ? 2.597 97.298 62.828 1.000 71.130 232 ALA B CA 1
ATOM 671 C C . ALA B 1 22 ? 3.083 95.860 63.039 1.000 69.080 232 ALA B C 1
ATOM 672 O O . ALA B 1 22 ? 3.699 95.558 64.058 1.000 79.140 232 ALA B O 1
ATOM 674 N N . THR B 1 23 ? 2.846 95.005 62.036 1.000 70.340 233 THR B N 1
ATOM 675 C CA . THR B 1 23 ? 3.132 93.582 62.095 1.000 69.220 233 THR B CA 1
ATOM 676 C C . THR B 1 23 ? 4.631 93.342 61.979 1.000 78.020 233 THR B C 1
ATOM 677 O O . THR B 1 23 ? 5.173 92.589 62.791 1.000 83.840 233 THR B O 1
ATOM 681 N N . ARG B 1 24 ? 5.273 93.976 60.980 1.000 76.990 234 ARG B N 1
ATOM 682 C CA . ARG B 1 24 ? 6.719 93.915 60.820 1.000 73.690 234 ARG B CA 1
ATOM 683 C C . ARG B 1 24 ? 7.379 94.318 62.132 1.000 80.980 234 ARG B C 1
ATOM 684 O O . ARG B 1 24 ? 8.172 93.573 62.703 1.000 81.350 234 ARG B O 1
ATOM 692 N N . VAL B 1 25 ? 7.027 95.507 62.620 1.000 75.800 235 VAL B N 1
ATOM 693 C CA . VAL B 1 25 ? 7.677 95.994 63.819 1.000 72.180 235 VAL B CA 1
ATOM 694 C C . VAL B 1 25 ? 7.486 95.007 64.979 1.000 83.250 235 VAL B C 1
ATOM 695 O O . VAL B 1 25 ? 8.452 94.735 65.698 1.000 74.130 235 VAL B O 1
ATOM 699 N N . ALA B 1 26 ? 6.259 94.464 65.161 1.000 77.430 236 ALA B N 1
ATOM 700 C CA . ALA B 1 26 ? 5.956 93.600 66.299 1.000 62.170 236 ALA B CA 1
ATOM 701 C C . ALA B 1 26 ? 6.672 92.254 66.176 1.000 71.090 236 ALA B C 1
ATOM 702 O O . ALA B 1 26 ? 7.078 91.710 67.191 1.000 75.190 236 ALA B O 1
ATOM 704 N N . GLU B 1 27 ? 6.789 91.710 64.951 1.000 67.790 237 GLU B N 1
ATOM 705 C CA . GLU B 1 27 ? 7.583 90.519 64.672 1.000 69.660 237 GLU B CA 1
ATOM 706 C C . GLU B 1 27 ? 9.069 90.773 64.957 1.000 80.950 237 GLU B C 1
ATOM 707 O O . GLU B 1 27 ? 9.710 89.935 65.591 1.000 94.850 237 GLU B O 1
ATOM 713 N N . LYS B 1 28 ? 9.613 91.917 64.495 1.000 73.280 238 LYS B N 1
ATOM 714 C CA . LYS B 1 28 ? 10.987 92.310 64.791 1.000 68.010 238 LYS B CA 1
ATOM 715 C C . LYS B 1 28 ? 11.213 92.450 66.300 1.000 69.080 238 LYS B C 1
ATOM 716 O O . LYS B 1 28 ? 12.182 91.924 66.826 1.000 81.820 238 LYS B O 1
ATOM 722 N N . GLU B 1 29 ? 10.305 93.120 67.018 1.000 67.400 239 GLU B N 1
ATOM 723 C CA . GLU B 1 29 ? 10.456 93.230 68.461 1.000 66.010 239 GLU B CA 1
ATOM 724 C C . GLU B 1 29 ? 10.308 91.870 69.155 1.000 68.390 239 GLU B C 1
ATOM 725 O O . GLU B 1 29 ? 11.027 91.571 70.109 1.000 76.680 239 GLU B O 1
ATOM 731 N N . ALA B 1 30 ? 9.462 90.983 68.625 1.000 73.370 240 ALA B N 1
ATOM 732 C CA . ALA B 1 30 ? 9.316 89.662 69.218 1.000 59.810 240 ALA B CA 1
ATOM 733 C C . ALA B 1 30 ? 10.598 88.843 69.058 1.000 66.990 240 ALA B C 1
ATOM 734 O O . ALA B 1 30 ? 11.035 88.216 70.027 1.000 68.480 240 ALA B O 1
ATOM 736 N N . LEU B 1 31 ? 11.249 88.924 67.886 1.000 67.930 241 LEU B N 1
ATOM 737 C CA . LEU B 1 31 ? 12.526 88.238 67.679 1.000 72.370 241 LEU B CA 1
ATOM 738 C C . LEU B 1 31 ? 13.670 88.811 68.527 1.000 79.390 241 LEU B C 1
ATOM 739 O O . LEU B 1 31 ? 14.384 88.054 69.188 1.000 85.880 241 LEU B O 1
ATOM 744 N N . ALA B 1 32 ? 13.865 90.136 68.481 1.000 76.730 242 ALA B N 1
ATOM 745 C CA . ALA B 1 32 ? 14.802 90.826 69.355 1.000 64.270 242 ALA B CA 1
ATOM 746 C C . ALA B 1 32 ? 14.658 90.354 70.808 1.000 67.180 242 ALA B C 1
ATOM 747 O O . ALA B 1 32 ? 15.650 90.000 71.435 1.000 82.370 242 ALA B O 1
ATOM 749 N N . LEU B 1 33 ? 13.432 90.299 71.345 1.000 60.130 243 LEU B N 1
ATOM 750 C CA . LEU B 1 33 ? 13.248 89.852 72.723 1.000 67.310 243 LEU B CA 1
ATOM 751 C C . LEU B 1 33 ? 13.756 88.412 72.879 1.000 73.660 243 LEU B C 1
ATOM 752 O O . LEU B 1 33 ? 14.439 88.084 73.843 1.000 92.340 243 LEU B O 1
ATOM 757 N N . LEU B 1 34 ? 13.486 87.562 71.883 1.000 88.540 244 LEU B N 1
ATOM 758 C CA . LEU B 1 34 ? 13.836 86.149 71.942 1.000 78.880 244 LEU B CA 1
ATOM 759 C C . LEU B 1 34 ? 15.358 86.026 71.860 1.000 84.880 244 LEU B C 1
ATOM 760 O O . LEU B 1 34 ? 15.947 85.230 72.591 1.000 83.180 244 LEU B O 1
ATOM 765 N N . ARG B 1 35 ? 15.994 86.851 71.007 1.000 75.240 245 ARG B N 1
ATOM 766 C CA . ARG B 1 35 ? 17.447 86.818 70.889 1.000 75.180 245 ARG B CA 1
ATOM 767 C C . ARG B 1 35 ? 18.112 87.195 72.208 1.000 80.710 245 ARG B C 1
ATOM 768 O O . ARG B 1 35 ? 19.087 86.551 72.587 1.000 84.170 245 ARG B O 1
ATOM 776 N N A GLU B 1 36 ? 17.524 88.145 72.939 0.500 80.820 246 GLU B N 1
ATOM 777 N N B GLU B 1 36 ? 17.593 88.258 72.859 0.500 79.900 246 GLU B N 1
ATOM 778 C CA A GLU B 1 36 ? 18.149 88.615 74.161 0.500 77.920 246 GLU B CA 1
ATOM 779 C CA B GLU B 1 36 ? 18.022 88.672 74.189 0.500 74.610 246 GLU B CA 1
ATOM 780 C C A GLU B 1 36 ? 17.853 87.679 75.324 0.500 79.460 246 GLU B C 1
ATOM 781 C C B GLU B 1 36 ? 17.970 87.449 75.084 0.500 74.040 246 GLU B C 1
ATOM 782 O O A GLU B 1 36 ? 18.624 87.642 76.282 0.500 94.130 246 GLU B O 1
ATOM 783 O O B GLU B 1 36 ? 19.002 86.980 75.566 0.500 75.750 246 GLU B O 1
ATOM 794 N N . GLN B 1 37 ? 16.748 86.933 75.238 1.000 78.120 247 GLN B N 1
ATOM 795 C CA . GLN B 1 37 ? 16.455 85.939 76.257 1.000 83.990 247 GLN B CA 1
ATOM 796 C C . GLN B 1 37 ? 17.350 84.717 76.031 1.000 85.030 247 GLN B C 1
ATOM 797 O O . GLN B 1 37 ? 17.725 84.040 76.979 1.000 90.950 247 GLN B O 1
ATOM 803 N N . ALA B 1 38 ? 17.712 84.451 74.774 1.000 84.080 248 ALA B N 1
ATOM 804 C CA . ALA B 1 38 ? 18.543 83.298 74.484 1.000 86.500 248 ALA B CA 1
ATOM 805 C C . ALA B 1 38 ? 19.980 83.623 74.876 1.000 84.970 248 ALA B C 1
ATOM 806 O O . ALA B 1 38 ? 20.591 82.870 75.619 1.000 104.330 248 ALA B O 1
ATOM 808 N N . ALA B 1 39 ? 20.482 84.784 74.440 1.000 87.040 249 ALA B N 1
ATOM 809 C CA . ALA B 1 39 ? 21.835 85.212 74.761 1.000 77.060 249 ALA B CA 1
ATOM 810 C C . ALA B 1 39 ? 22.042 85.366 76.274 1.000 75.220 249 ALA B C 1
ATOM 811 O O . ALA B 1 39 ? 23.150 85.181 76.767 1.000 96.660 249 ALA B O 1
ATOM 813 N N . SER B 1 40 ? 20.979 85.656 77.025 1.000 72.580 250 SER B N 1
ATOM 814 C CA . SER B 1 40 ? 21.073 85.662 78.477 1.000 72.070 250 SER B CA 1
ATOM 815 C C . SER B 1 40 ? 21.190 84.258 79.079 1.000 79.860 250 SER B C 1
ATOM 816 O O . SER B 1 40 ? 21.825 84.086 80.114 1.000 99.810 250 SER B O 1
ATOM 819 N N . VAL B 1 41 ? 20.524 83.256 78.498 1.000 83.400 251 VAL B N 1
ATOM 820 C CA . VAL B 1 41 ? 20.704 81.904 78.994 1.000 67.810 251 VAL B CA 1
ATOM 821 C C . VAL B 1 41 ? 22.146 81.532 78.642 1.000 71.950 251 VAL B C 1
ATOM 822 O O . VAL B 1 41 ? 22.880 81.042 79.485 1.000 70.410 251 VAL B O 1
ATOM 826 N N . GLY B 1 42 ? 22.581 81.856 77.414 1.000 66.800 252 GLY B N 1
ATOM 827 C CA . GLY B 1 42 ? 23.964 81.678 77.014 1.000 73.310 252 GLY B CA 1
ATOM 828 C C . GLY B 1 42 ? 24.886 82.177 78.128 1.000 93.030 252 GLY B C 1
ATOM 829 O O . GLY B 1 42 ? 25.674 81.420 78.695 1.000 84.060 252 GLY B O 1
ATOM 830 N N . THR B 1 43 ? 24.708 83.457 78.469 1.000 89.510 253 THR B N 1
ATOM 831 C CA . THR B 1 43 ? 25.500 84.161 79.461 1.000 77.990 253 THR B CA 1
ATOM 832 C C . THR B 1 43 ? 25.363 83.513 80.829 1.000 71.260 253 THR B C 1
ATOM 833 O O . THR B 1 43 ? 26.349 83.122 81.440 1.000 88.580 253 THR B O 1
AT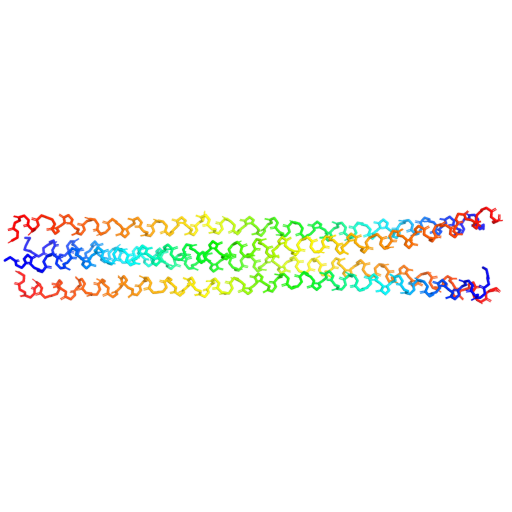OM 837 N N . GLN B 1 44 ? 24.132 83.374 81.303 1.000 89.140 254 GLN B N 1
ATOM 838 C CA . GLN B 1 44 ? 23.894 82.817 82.628 1.000 98.300 254 GLN B CA 1
ATOM 839 C C . GLN B 1 44 ? 24.601 81.459 82.764 1.000 85.290 254 GLN B C 1
ATOM 840 O O . GLN B 1 44 ? 24.876 80.980 83.859 1.000 104.930 254 GLN B O 1
ATOM 846 N N . VAL B 1 45 ? 24.983 80.871 81.635 1.000 88.070 255 VAL B N 1
ATOM 847 C CA . VAL B 1 45 ? 25.430 79.490 81.650 1.000 90.780 255 VAL B CA 1
ATOM 848 C C . VAL B 1 45 ? 26.955 79.485 81.596 1.000 90.050 255 VAL B C 1
ATOM 849 O O . VAL B 1 45 ? 27.580 78.648 82.244 1.000 90.120 255 VAL B O 1
ATOM 853 N N . GLU B 1 46 ? 27.523 80.454 80.862 1.000 82.790 256 GLU B N 1
ATOM 854 C CA . GLU B 1 46 ? 28.961 80.589 80.694 1.000 86.110 256 GLU B CA 1
ATOM 855 C C . GLU B 1 46 ? 29.582 81.072 81.996 1.000 91.970 256 GLU B C 1
ATOM 856 O O . GLU B 1 46 ? 30.706 80.694 82.328 1.000 96.560 256 GLU B O 1
ATOM 862 N N . GLU B 1 47 ? 28.793 81.854 82.735 1.000 90.240 257 GLU B N 1
ATOM 863 C CA . GLU B 1 47 ? 29.232 82.475 83.965 1.000 90.710 257 GLU B CA 1
ATOM 864 C C . GLU B 1 47 ? 29.094 81.506 85.129 1.000 92.170 257 GLU B C 1
ATOM 865 O O . GLU B 1 47 ? 29.945 81.508 86.001 1.000 128.480 257 GLU B O 1
ATOM 871 N N . ALA B 1 48 ? 28.030 80.707 85.175 1.000 90.020 258 ALA B N 1
ATOM 872 C CA . ALA B 1 48 ? 27.973 79.721 86.236 1.000 84.810 258 ALA B CA 1
ATOM 873 C C . ALA B 1 48 ? 29.200 78.811 86.099 1.000 98.340 258 ALA B C 1
ATOM 874 O O . ALA B 1 48 ? 29.900 78.602 87.086 1.000 91.140 258 ALA B O 1
ATOM 876 N N . ALA B 1 49 ? 29.543 78.401 84.858 1.000 94.950 259 ALA B N 1
ATOM 877 C CA . ALA B 1 49 ? 30.735 77.602 84.569 1.000 86.350 259 ALA B CA 1
ATOM 878 C C . ALA B 1 49 ? 32.020 78.265 85.080 1.000 98.790 259 ALA B C 1
ATOM 879 O O . ALA B 1 49 ? 32.748 77.648 85.857 1.000 108.670 259 ALA B O 1
ATOM 881 N N . GLU B 1 50 ? 32.289 79.516 84.662 1.000 96.050 260 GLU B N 1
ATOM 882 C CA . GLU B 1 50 ? 33.433 80.279 85.159 1.000 86.640 260 GLU B CA 1
ATOM 883 C C . GLU B 1 50 ? 33.487 80.281 86.683 1.000 82.780 260 GLU B C 1
ATOM 884 O O . GLU B 1 50 ? 34.501 79.914 87.265 1.000 100.360 260 GLU B O 1
ATOM 890 N N . ARG B 1 51 ? 32.385 80.663 87.322 1.000 83.500 261 ARG B N 1
ATOM 891 C CA . ARG B 1 51 ? 32.329 80.789 88.774 1.000 93.520 261 ARG B CA 1
ATOM 892 C C . ARG B 1 51 ? 32.335 79.422 89.464 1.000 80.040 261 ARG B C 1
ATOM 893 O O . ARG B 1 51 ? 32.332 79.385 90.687 1.000 94.730 261 ARG B O 1
ATOM 901 N N . ILE B 1 52 ? 32.312 78.312 88.708 1.000 77.130 262 ILE B N 1
ATOM 902 C CA . ILE B 1 52 ? 32.324 76.973 89.301 1.000 79.190 262 ILE B CA 1
ATOM 903 C C . ILE B 1 52 ? 33.716 76.379 89.126 1.000 89.930 262 ILE B C 1
ATOM 904 O O . ILE B 1 52 ? 34.292 75.820 90.059 1.000 107.900 262 ILE B O 1
ATOM 909 N N . LEU B 1 53 ? 34.209 76.492 87.892 1.000 93.920 263 LEU B N 1
ATOM 910 C CA . LEU B 1 53 ? 35.568 76.198 87.505 1.000 84.150 263 LEU B CA 1
ATOM 911 C C . LEU B 1 53 ? 36.523 76.898 88.475 1.000 96.160 263 LEU B C 1
ATOM 912 O O . LEU B 1 53 ? 37.329 76.250 89.121 1.000 101.000 263 LEU B O 1
ATOM 917 N N . LYS B 1 54 ? 36.394 78.214 88.665 1.000 104.190 264 LYS B N 1
ATOM 918 C CA . LYS B 1 54 ? 37.264 78.893 89.616 1.000 101.540 264 LYS B CA 1
ATOM 919 C C . LYS B 1 54 ? 37.231 78.244 91.002 1.000 103.170 264 LYS B C 1
ATOM 920 O O . LYS B 1 54 ? 38.249 77.730 91.456 1.000 129.590 264 LYS B O 1
ATOM 926 N N . SER B 1 55 ? 36.089 78.265 91.693 1.000 114.240 265 SER B N 1
ATOM 927 C CA . SER B 1 55 ? 36.053 77.714 93.044 1.000 126.060 265 SER B CA 1
ATOM 928 C C . SER B 1 55 ? 36.515 76.243 93.074 1.000 114.520 265 SER B C 1
ATOM 929 O O . SER B 1 55 ? 36.814 75.676 94.128 1.000 137.160 265 SER B O 1
ATOM 932 N N . LEU B 1 56 ? 36.642 75.631 91.900 1.000 96.700 266 LEU B N 1
ATOM 933 C CA . LEU B 1 56 ? 36.917 74.204 91.846 1.000 105.690 266 LEU B CA 1
ATOM 934 C C . LEU B 1 56 ? 38.415 73.950 91.764 1.000 101.190 266 LEU B C 1
ATOM 935 O O . LEU B 1 56 ? 38.893 73.010 92.379 1.000 111.150 266 LEU B O 1
ATOM 940 N N . LEU B 1 57 ? 39.118 74.725 90.929 1.000 108.850 267 LEU B N 1
ATOM 941 C CA . LEU B 1 57 ? 40.556 74.581 90.767 1.000 102.830 267 LEU B CA 1
ATOM 942 C C . LEU B 1 57 ? 41.231 75.355 91.913 1.000 109.180 267 LEU B C 1
ATOM 943 O O . LEU B 1 57 ? 42.402 75.172 92.225 1.000 132.960 267 LEU B O 1
ATOM 948 N N . ALA B 1 58 ? 40.436 76.124 92.653 1.000 95.270 268 ALA B N 1
ATOM 949 C CA . ALA B 1 58 ? 40.866 76.658 93.928 1.000 85.910 268 ALA B CA 1
ATOM 950 C C . ALA B 1 58 ? 40.713 75.632 95.055 1.000 95.130 268 ALA B C 1
ATOM 951 O O . ALA B 1 58 ? 41.532 75.610 95.960 1.000 119.880 268 ALA B O 1
ATOM 953 N N . GLN B 1 59 ? 39.623 74.856 95.076 1.000 107.140 269 GLN B N 1
ATOM 954 C CA . GLN B 1 59 ? 39.538 73.691 95.951 1.000 105.340 269 GLN B CA 1
ATOM 955 C C . GLN B 1 59 ? 40.854 72.927 95.856 1.000 97.500 269 GLN B C 1
ATOM 956 O O . GLN B 1 59 ? 41.377 72.464 96.864 1.000 101.590 269 GLN B O 1
ATOM 962 N N . LYS B 1 60 ? 41.358 72.781 94.627 1.000 90.930 270 LYS B N 1
ATOM 963 C CA . LYS B 1 60 ? 42.310 71.732 94.291 1.000 87.330 270 LYS B CA 1
ATOM 964 C C . LYS B 1 60 ? 43.728 72.144 94.699 1.000 102.950 270 LYS B C 1
ATOM 965 O O . LYS B 1 60 ? 44.452 71.338 95.285 1.000 117.050 270 LYS B O 1
ATOM 971 N N A GLN B 1 61 ? 44.107 73.388 94.353 0.600 110.410 271 GLN B N 1
ATOM 972 N N B GLN B 1 61 ? 44.108 73.396 94.417 0.400 101.010 271 GLN B N 1
ATOM 973 C CA A GLN B 1 61 ? 45.335 74.031 94.807 0.600 99.080 271 GLN B CA 1
ATOM 974 C CA B GLN B 1 61 ? 45.411 73.889 94.841 0.400 88.830 271 GLN B CA 1
ATOM 975 C C A GLN B 1 61 ? 45.051 74.737 96.138 0.600 89.580 271 GLN B C 1
ATOM 976 C C B GLN B 1 61 ? 45.490 73.845 96.368 0.400 78.820 271 GLN B C 1
ATOM 977 O O A GLN B 1 61 ? 45.406 75.899 96.334 0.600 97.330 271 GLN B O 1
ATOM 978 O O B GLN B 1 61 ? 46.547 73.597 96.933 0.400 83.750 271 GLN B O 1
ATOM 989 N N . GLU B 1 62 ? 44.343 74.032 97.022 1.000 72.220 272 GLU B N 1
ATOM 990 C CA . GLU B 1 62 ? 44.256 74.326 98.444 1.000 79.980 272 GLU B CA 1
ATOM 991 C C . GLU B 1 62 ? 44.460 73.005 99.179 1.000 90.850 272 GLU B C 1
ATOM 992 O O . GLU B 1 62 ? 45.278 72.897 100.080 1.000 111.300 272 GLU B O 1
ATOM 998 N N . VAL B 1 63 ? 43.699 71.998 98.736 1.000 104.780 273 VAL B N 1
ATOM 999 C CA . VAL B 1 63 ? 43.627 70.659 99.297 1.000 90.930 273 VAL B CA 1
ATOM 1000 C C . VAL B 1 63 ? 44.928 69.938 98.951 1.000 85.540 273 VAL B C 1
ATOM 1001 O O . VAL B 1 63 ? 45.480 69.217 99.777 1.000 82.090 273 VAL B O 1
ATOM 1005 N N . LEU B 1 64 ? 45.415 70.150 97.723 1.000 87.170 274 LEU B N 1
ATOM 1006 C CA . LEU B 1 64 ? 46.701 69.619 97.308 1.000 87.430 274 LEU B CA 1
ATOM 1007 C C . LEU B 1 64 ? 47.828 70.218 98.149 1.000 95.530 274 LEU B C 1
ATOM 1008 O O . LEU B 1 64 ? 48.809 69.540 98.455 1.000 103.840 274 LEU B O 1
ATOM 1013 N N . GLY B 1 65 ? 47.650 71.479 98.552 1.000 95.430 275 GLY B N 1
ATOM 1014 C CA . GLY B 1 65 ? 48.575 72.144 99.449 1.000 82.870 275 GLY B CA 1
ATOM 1015 C C . GLY B 1 65 ? 48.605 71.497 100.832 1.000 82.300 275 GLY B C 1
ATOM 1016 O O . GLY B 1 65 ? 49.677 71.110 101.276 1.000 112.120 275 GLY B O 1
ATOM 1017 N N . GLN B 1 66 ? 47.444 71.413 101.508 1.000 71.520 276 GLN B N 1
ATOM 1018 C CA . GLN B 1 66 ? 47.311 70.872 102.857 1.000 78.490 276 GLN B CA 1
ATOM 1019 C C . GLN B 1 66 ? 47.620 69.375 102.898 1.000 97.580 276 GLN B C 1
ATOM 1020 O O . GLN B 1 66 ? 47.810 68.835 103.985 1.000 114.020 276 GLN B O 1
ATOM 1026 N N . LEU B 1 67 ? 47.616 68.698 101.735 1.000 98.220 277 LEU B N 1
ATOM 1027 C CA . LEU B 1 67 ? 48.034 67.305 101.644 1.000 88.660 277 LEU B CA 1
ATOM 1028 C C . LEU B 1 67 ? 49.561 67.215 101.653 1.000 93.570 277 LEU B C 1
ATOM 1029 O O . LEU B 1 67 ? 50.110 66.386 102.377 1.000 98.720 277 LEU B O 1
ATOM 1034 N N . ARG B 1 68 ? 50.224 68.046 100.822 1.000 94.820 278 ARG B N 1
ATOM 1035 C CA . ARG B 1 68 ? 51.679 68.159 100.744 1.000 90.580 278 ARG B CA 1
ATOM 1036 C C . ARG B 1 68 ? 52.235 68.535 102.118 1.000 98.380 278 ARG B C 1
ATOM 1037 O O . ARG B 1 68 ? 53.330 68.114 102.458 1.000 114.440 278 ARG B O 1
ATOM 1045 N N . ALA B 1 69 ? 51.477 69.299 102.917 1.000 89.470 279 ALA B N 1
ATOM 1046 C CA . ALA B 1 69 ? 51.913 69.671 104.252 1.000 79.580 279 ALA B CA 1
ATOM 1047 C C . ALA B 1 69 ? 51.790 68.534 105.257 1.000 81.730 279 ALA B C 1
ATOM 1048 O O . ALA B 1 69 ? 52.625 68.397 106.139 1.000 116.860 279 ALA B O 1
ATOM 1050 N N . LEU B 1 70 ? 50.719 67.752 105.159 1.000 98.720 280 LEU B N 1
ATOM 1051 C CA . LEU B 1 70 ? 50.545 66.617 106.050 1.000 101.460 280 LEU B CA 1
ATOM 1052 C C . LEU B 1 70 ? 51.758 65.703 105.873 1.000 109.180 280 LEU B C 1
ATOM 1053 O O . LEU B 1 70 ? 52.340 65.245 106.857 1.000 113.740 280 LEU B O 1
ATOM 1058 N N . VAL B 1 71 ? 52.188 65.562 104.612 1.000 92.630 281 VAL B N 1
ATOM 1059 C CA . VAL B 1 71 ? 53.270 64.680 104.203 1.000 97.510 281 VAL B CA 1
ATOM 1060 C C . VAL B 1 71 ? 54.635 65.236 104.610 1.000 105.180 281 VAL B C 1
ATOM 1061 O O . VAL B 1 71 ? 55.543 64.470 104.907 1.000 117.810 281 VAL B O 1
ATOM 1065 N N . GLU B 1 72 ? 54.793 66.562 104.616 1.000 118.950 282 GLU B N 1
ATOM 1066 C CA . GLU B 1 72 ? 56.046 67.153 105.063 1.000 105.290 282 GLU B CA 1
ATOM 1067 C C . GLU B 1 72 ? 56.238 66.899 106.557 1.000 101.710 282 GLU B C 1
ATOM 1068 O O . GLU B 1 72 ? 57.329 66.492 106.959 1.000 113.410 282 GLU B O 1
ATOM 1074 N N . ALA B 1 73 ? 55.172 67.101 107.351 1.000 77.500 283 ALA B N 1
ATOM 1075 C CA . ALA B 1 73 ? 55.204 66.857 108.789 1.000 84.940 283 ALA B CA 1
ATOM 1076 C C . ALA B 1 73 ? 55.550 65.399 109.049 1.000 102.680 283 ALA B C 1
ATOM 1077 O O . ALA B 1 73 ? 56.484 65.124 109.790 1.000 113.040 283 ALA B O 1
ATOM 1079 N N . ALA B 1 74 ? 54.774 64.484 108.449 1.000 114.990 284 ALA B N 1
ATOM 1080 C CA . ALA B 1 74 ? 54.941 63.058 108.672 1.000 102.650 284 ALA B CA 1
ATOM 1081 C C . ALA B 1 74 ? 56.371 62.675 108.328 1.000 93.840 284 ALA B C 1
ATOM 1082 O O . ALA B 1 74 ? 56.993 61.930 109.088 1.000 102.780 284 ALA B O 1
ATOM 1084 N N . GLU B 1 75 ? 56.853 63.224 107.202 1.000 76.370 285 GLU B N 1
ATOM 1085 C CA . GLU B 1 75 ? 58.213 63.057 106.692 1.000 100.170 285 GLU B CA 1
ATOM 1086 C C . GLU B 1 75 ? 59.277 63.599 107.652 1.000 115.140 285 GLU B C 1
ATOM 1087 O O . GLU B 1 75 ? 60.445 63.220 107.544 1.000 114.340 285 GLU B O 1
ATOM 1093 N N . GLU B 1 76 ? 58.888 64.526 108.542 1.000 120.410 286 GLU B N 1
ATOM 1094 C CA . GLU B 1 76 ? 59.806 65.069 109.531 1.000 107.060 286 GLU B CA 1
ATOM 1095 C C . GLU B 1 76 ? 59.775 64.211 110.794 1.000 98.480 286 GLU B C 1
ATOM 1096 O O . GLU B 1 76 ? 60.812 63.943 111.387 1.000 114.650 286 GLU B O 1
ATOM 1102 N N . ALA B 1 77 ? 58.580 63.823 111.245 1.000 79.410 287 ALA B N 1
ATOM 1103 C CA . ALA B 1 77 ? 58.479 62.930 112.386 1.000 104.960 287 ALA B CA 1
ATOM 1104 C C . ALA B 1 77 ? 59.240 61.633 112.102 1.000 118.680 287 ALA B C 1
ATOM 1105 O O . ALA B 1 77 ? 59.731 60.985 113.027 1.000 125.990 287 ALA B O 1
ATOM 1107 N N . THR B 1 78 ? 59.295 61.239 110.821 1.000 112.090 288 THR B N 1
ATOM 1108 C CA . THR B 1 78 ? 59.877 59.965 110.425 1.000 107.270 288 THR B CA 1
ATOM 1109 C C . THR B 1 78 ? 61.389 60.102 110.196 1.000 117.280 288 THR B C 1
ATOM 1110 O O . THR B 1 78 ? 62.093 59.100 110.101 1.000 118.000 288 THR B O 1
ATOM 1114 N N . ARG B 1 79 ? 61.900 61.336 110.118 1.000 119.230 289 ARG B N 1
ATOM 1115 C CA . ARG B 1 79 ? 63.327 61.572 109.937 1.000 107.030 289 ARG B CA 1
ATOM 1116 C C . ARG B 1 79 ? 63.979 61.794 111.306 1.000 118.860 289 ARG B C 1
ATOM 1117 O O . ARG B 1 79 ? 65.095 61.334 111.549 1.000 118.130 289 ARG B O 1
ATOM 1125 N N . GLU B 1 80 ? 63.267 62.519 112.185 1.000 120.120 290 GLU B N 1
ATOM 1126 C CA . GLU B 1 80 ? 63.529 62.594 113.615 1.000 117.510 290 GLU B CA 1
ATOM 1127 C C . GLU B 1 80 ? 63.757 61.170 114.125 1.000 112.000 290 GLU B C 1
ATOM 1128 O O . GLU B 1 80 ? 64.734 60.898 114.810 1.000 142.030 290 GLU B O 1
ATOM 1134 N N . ARG B 1 81 ? 62.860 60.254 113.755 1.000 102.800 291 ARG B N 1
ATOM 1135 C CA . ARG B 1 81 ? 62.785 58.948 114.387 1.000 102.590 291 ARG B CA 1
ATOM 1136 C C . ARG B 1 81 ? 63.985 58.085 113.989 1.000 108.150 291 ARG B C 1
ATOM 1137 O O . ARG B 1 81 ? 64.453 57.255 114.781 1.000 101.200 291 ARG B O 1
ATOM 1145 N N . LEU B 1 82 ? 64.495 58.316 112.771 1.000 97.980 292 LEU B N 1
ATOM 1146 C CA . LEU B 1 82 ? 65.536 57.475 112.193 1.000 116.590 292 LEU B CA 1
ATOM 1147 C C . LEU B 1 82 ? 66.916 57.953 112.632 1.000 134.210 292 LEU B C 1
ATOM 1148 O O . LEU B 1 82 ? 67.845 57.154 112.696 1.000 150.340 292 LEU B O 1
ATOM 1153 N N . THR B 1 83 ? 67.048 59.256 112.909 1.000 129.200 293 THR B N 1
ATOM 1154 C CA . THR B 1 83 ? 68.313 59.797 113.381 1.000 119.670 293 THR B CA 1
ATOM 1155 C C . THR B 1 83 ? 68.492 59.478 114.869 1.000 125.920 293 THR B C 1
ATOM 1156 O O . THR B 1 83 ? 69.595 59.607 115.409 1.000 154.100 293 THR B O 1
ATOM 1160 N N . LYS B 1 84 ? 67.401 59.043 115.514 1.000 111.120 294 LYS B N 1
ATOM 1161 C CA . LYS B 1 84 ? 67.430 58.565 116.885 1.000 122.910 294 LYS B CA 1
ATOM 1162 C C . LYS B 1 84 ? 67.956 57.133 116.888 1.000 136.650 294 LYS B C 1
ATOM 1163 O O . LYS B 1 84 ? 68.816 56.789 117.699 1.000 148.320 294 LYS B O 1
ATOM 1169 N N . ILE B 1 85 ? 67.389 56.311 115.991 1.000 131.590 295 ILE B N 1
ATOM 1170 C CA . ILE B 1 85 ? 67.808 54.935 115.776 1.000 126.410 295 ILE B CA 1
ATOM 1171 C C . ILE B 1 85 ? 69.259 54.936 115.301 1.000 125.090 295 ILE B C 1
ATOM 1172 O O . ILE B 1 85 ? 70.062 54.173 115.817 1.000 157.700 295 ILE B O 1
ATOM 1177 N N . GLU B 1 86 ? 69.604 55.835 114.371 1.000 139.560 296 GLU B N 1
ATOM 1178 C CA . GLU B 1 86 ? 70.942 55.891 113.795 1.000 144.670 296 GLU B CA 1
ATOM 1179 C C . GLU B 1 86 ? 72.030 56.019 114.861 1.000 136.930 296 GLU B C 1
ATOM 1180 O O . GLU B 1 86 ? 73.080 55.398 114.729 1.000 144.850 296 GLU B O 1
ATOM 1186 N N . ARG B 1 87 ? 71.772 56.806 115.913 1.000 133.800 297 ARG B N 1
ATOM 1187 C CA . ARG B 1 87 ? 72.728 57.004 116.992 1.000 128.180 297 ARG B CA 1
ATOM 1188 C C . ARG B 1 87 ? 72.789 55.790 117.913 1.000 135.900 297 ARG B C 1
ATOM 1189 O O . ARG B 1 87 ? 73.887 55.320 118.226 1.000 159.620 297 ARG B O 1
ATOM 1197 N N . GLN B 1 88 ? 71.617 55.318 118.364 1.000 124.660 298 GLN B N 1
ATOM 1198 C CA . GLN B 1 88 ? 71.541 54.176 119.266 1.000 141.260 298 GLN B CA 1
ATOM 1199 C C . GLN B 1 88 ? 71.998 52.884 118.589 1.000 144.680 298 GLN B C 1
ATOM 1200 O O . GLN B 1 88 ? 72.083 51.851 119.247 1.000 145.730 298 GLN B O 1
ATOM 1206 N N . GLU B 1 89 ? 72.251 52.929 117.277 1.000 141.000 299 GLU B N 1
ATOM 1207 C CA . GLU B 1 89 ? 72.787 51.777 116.572 1.000 148.340 299 GLU B CA 1
ATOM 1208 C C . GLU B 1 89 ? 74.307 51.882 116.559 1.000 170.300 299 GLU B C 1
ATOM 1209 O O . GLU B 1 89 ? 75.001 50.867 116.525 1.000 201.130 299 GLU B O 1
ATOM 1215 N N . GLN B 1 90 ? 74.812 53.120 116.597 1.000 165.100 300 GLN B N 1
ATOM 1216 C CA . GLN B 1 90 ? 76.241 53.325 116.758 1.000 151.860 300 GLN B CA 1
ATOM 1217 C C . GLN B 1 90 ? 76.674 52.957 118.176 1.000 154.040 300 GLN B C 1
ATOM 1218 O O . GLN B 1 90 ? 77.735 52.379 118.368 1.000 168.560 300 GLN B O 1
ATOM 1224 N N . VAL B 1 91 ? 75.815 53.216 119.163 1.000 168.910 301 VAL B N 1
ATOM 1225 C CA . VAL B 1 91 ? 76.096 52.721 120.502 1.000 156.630 301 VAL B CA 1
ATOM 1226 C C . VAL B 1 91 ? 75.583 51.276 120.618 1.000 152.000 301 VAL B C 1
ATOM 1227 O O . VAL B 1 91 ? 76.247 50.445 121.223 1.000 145.140 301 VAL B O 1
ATOM 1231 N N . ALA B 1 92 ? 74.485 50.951 119.912 1.000 176.480 302 ALA B N 1
ATOM 1232 C CA . ALA B 1 92 ? 73.733 49.698 120.011 1.000 175.490 302 ALA B CA 1
ATOM 1233 C C . ALA B 1 92 ? 74.020 48.958 121.321 1.000 184.160 302 ALA B C 1
ATOM 1234 O O . ALA B 1 92 ? 74.421 47.791 121.219 1.000 173.040 302 ALA B O 1
ATOM 1236 N N . SER C 1 15 ? 67.938 61.576 134.350 1.000 142.820 225 SER C N 1
ATOM 1237 C CA . SER C 1 15 ? 67.329 61.483 132.998 1.000 143.540 225 SER C CA 1
ATOM 1238 C C . SER C 1 15 ? 67.436 60.058 132.442 1.000 148.130 225 SER C C 1
ATOM 1239 O O . SER C 1 15 ? 67.866 59.867 131.305 1.000 131.440 225 SER C O 1
ATOM 1242 N N . ASN C 1 16 ? 67.029 59.069 133.257 1.000 142.440 226 ASN C N 1
ATOM 1243 C CA . ASN C 1 16 ? 66.868 57.678 132.849 1.000 156.960 226 ASN C CA 1
ATOM 1244 C C . ASN C 1 16 ? 65.844 57.615 131.701 1.000 174.060 226 ASN C C 1
ATOM 1245 O O . ASN C 1 16 ? 66.161 57.172 130.583 1.000 136.730 226 ASN C O 1
ATOM 1250 N N . LEU C 1 17 ? 64.622 58.105 132.005 1.000 173.090 227 LEU C N 1
ATOM 125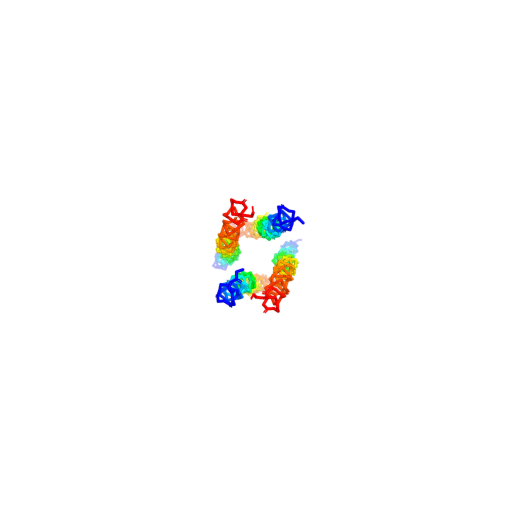1 C CA . LEU C 1 17 ? 63.383 57.902 131.259 1.000 149.650 227 LEU C CA 1
ATOM 1252 C C . LEU C 1 17 ? 62.905 59.206 130.597 1.000 146.140 227 LEU C C 1
ATOM 1253 O O . LEU C 1 17 ? 61.801 59.240 130.059 1.000 153.210 227 LEU C O 1
ATOM 1258 N N . VAL C 1 18 ? 63.734 60.265 130.618 1.000 139.900 228 VAL C N 1
ATOM 1259 C CA . VAL C 1 18 ? 63.368 61.627 130.230 1.000 136.440 228 VAL C CA 1
ATOM 1260 C C . VAL C 1 18 ? 63.243 61.784 128.717 1.000 146.010 228 VAL C C 1
ATOM 1261 O O . VAL C 1 18 ? 62.509 62.655 128.259 1.000 158.100 228 VAL C O 1
ATOM 1265 N N . GLU C 1 19 ? 64.011 61.008 127.949 1.000 145.260 229 GLU C N 1
ATOM 1266 C CA . GLU C 1 19 ? 63.871 61.083 126.507 1.000 139.250 229 GLU C CA 1
ATOM 1267 C C . GLU C 1 19 ? 63.041 59.887 126.030 1.000 131.340 229 GLU C C 1
ATOM 1268 O O . GLU C 1 19 ? 62.736 59.803 124.845 1.000 157.590 229 GLU C O 1
ATOM 1274 N N . LEU C 1 20 ? 62.656 58.980 126.951 1.000 115.860 230 LEU C N 1
ATOM 1275 C CA . LEU C 1 20 ? 61.652 57.959 126.658 1.000 118.160 230 LEU C CA 1
ATOM 1276 C C . LEU C 1 20 ? 60.257 58.588 126.783 1.000 141.600 230 LEU C C 1
ATOM 1277 O O . LEU C 1 20 ? 59.262 57.986 126.354 1.000 144.930 230 LEU C O 1
ATOM 1282 N N . GLU C 1 21 ? 60.230 59.839 127.298 1.000 155.320 231 GLU C N 1
ATOM 1283 C CA . GLU C 1 21 ? 59.050 60.685 127.465 1.000 130.240 231 GLU C CA 1
ATOM 1284 C C . GLU C 1 21 ? 59.067 61.886 126.524 1.000 133.240 231 GLU C C 1
ATOM 1285 O O . GLU C 1 21 ? 58.023 62.200 125.958 1.000 155.170 231 GLU C O 1
ATOM 1291 N N . ALA C 1 22 ? 60.224 62.563 126.387 1.000 130.920 232 ALA C N 1
ATOM 1292 C CA . ALA C 1 22 ? 60.369 63.748 125.536 1.000 135.040 232 ALA C CA 1
ATOM 1293 C C . ALA C 1 22 ? 60.051 63.386 124.086 1.000 136.870 232 ALA C C 1
ATOM 1294 O O . ALA C 1 22 ? 59.744 64.257 123.268 1.000 112.500 232 ALA C O 1
ATOM 1296 N N . THR C 1 23 ? 60.138 62.075 123.828 1.000 145.320 233 THR C N 1
ATOM 1297 C CA . THR C 1 23 ? 59.870 61.403 122.569 1.000 136.350 233 THR C CA 1
ATOM 1298 C C . THR C 1 23 ? 58.369 61.146 122.457 1.000 151.330 233 THR C C 1
ATOM 1299 O O . THR C 1 23 ? 57.796 61.481 121.429 1.000 204.150 233 THR C O 1
ATOM 1303 N N . ARG C 1 24 ? 57.724 60.619 123.511 1.000 129.990 234 ARG C N 1
ATOM 1304 C CA . ARG C 1 24 ? 56.290 60.385 123.405 1.000 117.910 234 ARG C CA 1
ATOM 1305 C C . ARG C 1 24 ? 55.505 61.706 123.287 1.000 119.820 234 ARG C C 1
ATOM 1306 O O . ARG C 1 24 ? 54.451 61.758 122.656 1.000 110.540 234 ARG C O 1
ATOM 1314 N N . VAL C 1 25 ? 56.091 62.805 123.774 1.000 128.540 235 VAL C N 1
ATOM 1315 C CA . VAL C 1 25 ? 55.528 64.150 123.674 1.000 125.300 235 VAL C CA 1
ATOM 1316 C C . VAL C 1 25 ? 55.886 64.859 122.353 1.000 135.460 235 VAL C C 1
ATOM 1317 O O . VAL C 1 25 ? 55.441 65.981 122.101 1.000 143.440 235 VAL C O 1
ATOM 1321 N N . ALA C 1 26 ? 56.712 64.233 121.508 1.000 137.910 236 ALA C N 1
ATOM 1322 C CA . ALA C 1 26 ? 56.871 64.689 120.134 1.000 129.150 236 ALA C CA 1
ATOM 1323 C C . ALA C 1 26 ? 55.898 63.883 119.271 1.000 127.100 236 ALA C C 1
ATOM 1324 O O . ALA C 1 26 ? 55.415 64.385 118.257 1.000 111.180 236 ALA C O 1
ATOM 1326 N N . GLU C 1 27 ? 55.573 62.666 119.753 1.000 107.840 237 GLU C N 1
ATOM 1327 C CA . GLU C 1 27 ? 54.715 61.698 119.086 1.000 106.730 237 GLU C CA 1
ATOM 1328 C C . GLU C 1 27 ? 53.253 62.074 119.279 1.000 116.870 237 GLU C C 1
ATOM 1329 O O . GLU C 1 27 ? 52.511 62.146 118.299 1.000 122.400 237 GLU C O 1
ATOM 1335 N N . LYS C 1 28 ? 52.863 62.246 120.554 1.000 134.290 238 LYS C N 1
ATOM 1336 C CA . LYS C 1 28 ? 51.563 62.755 120.966 1.000 109.880 238 LYS C CA 1
ATOM 1337 C C . LYS C 1 28 ? 51.246 63.998 120.133 1.000 105.250 238 LYS C C 1
ATOM 1338 O O . LYS C 1 28 ? 50.168 64.096 119.544 1.000 91.750 238 LYS C O 1
ATOM 1344 N N . GLU C 1 29 ? 52.240 64.889 120.027 1.000 90.810 239 GLU C N 1
ATOM 1345 C CA . GLU C 1 29 ? 52.117 66.158 119.330 1.000 114.710 239 GLU C CA 1
ATOM 1346 C C . GLU C 1 29 ? 52.121 66.009 117.804 1.000 117.960 239 GLU C C 1
ATOM 1347 O O . GLU C 1 29 ? 51.969 66.991 117.081 1.000 134.180 239 GLU C O 1
ATOM 1353 N N . ALA C 1 30 ? 52.333 64.807 117.274 1.000 115.840 240 ALA C N 1
ATOM 1354 C CA . ALA C 1 30 ? 52.420 64.761 115.8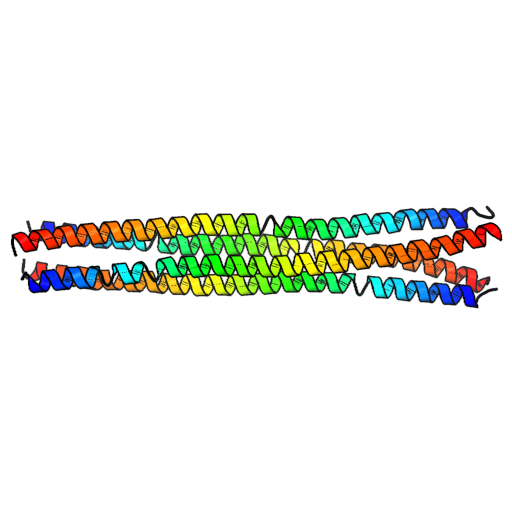24 1.000 100.400 240 ALA C CA 1
ATOM 1355 C C . ALA C 1 30 ? 51.324 63.888 115.212 1.000 103.820 240 ALA C C 1
ATOM 1356 O O . ALA C 1 30 ? 50.956 64.114 114.058 1.000 99.940 240 ALA C O 1
ATOM 1358 N N . LEU C 1 31 ? 50.798 62.909 115.969 1.000 82.750 241 LEU C N 1
ATOM 1359 C CA . LEU C 1 31 ? 49.544 62.293 115.565 1.000 87.420 241 LEU C CA 1
ATOM 1360 C C . LEU C 1 31 ? 48.473 63.379 115.538 1.000 113.940 241 LEU C C 1
ATOM 1361 O O . LEU C 1 31 ? 47.647 63.421 114.629 1.000 145.640 241 LEU C O 1
ATOM 1366 N N . ALA C 1 32 ? 48.503 64.249 116.555 1.000 120.600 242 ALA C N 1
ATOM 1367 C CA . ALA C 1 32 ? 47.566 65.349 116.699 1.000 96.040 242 ALA C CA 1
ATOM 1368 C C . ALA C 1 32 ? 47.654 66.269 115.484 1.000 92.870 242 ALA C C 1
ATOM 1369 O O . ALA C 1 32 ? 46.634 66.552 114.867 1.000 132.030 242 ALA C O 1
ATOM 1371 N N . LEU C 1 33 ? 48.857 66.742 115.143 1.000 80.200 243 LEU C N 1
ATOM 1372 C CA . LEU C 1 33 ? 49.032 67.539 113.934 1.000 97.760 243 LEU C CA 1
ATOM 1373 C C . LEU C 1 33 ? 48.365 66.812 112.755 1.000 121.380 243 LEU C C 1
ATOM 1374 O O . LEU C 1 33 ? 47.836 67.430 111.829 1.000 120.630 243 LEU C O 1
ATOM 1379 N N . LEU C 1 34 ? 48.376 65.480 112.786 1.000 107.250 244 LEU C N 1
ATOM 1380 C CA . LEU C 1 34 ? 48.081 64.745 111.577 1.000 96.310 244 LEU C CA 1
ATOM 1381 C C . LEU C 1 34 ? 46.587 64.561 111.382 1.000 109.440 244 LEU C C 1
ATOM 1382 O O . LEU C 1 34 ? 46.123 64.358 110.267 1.000 127.690 244 LEU C O 1
ATOM 1387 N N . ARG C 1 35 ? 45.851 64.564 112.491 1.000 106.820 245 ARG C N 1
ATOM 1388 C CA . ARG C 1 35 ? 44.405 64.539 112.400 1.000 114.570 245 ARG C CA 1
ATOM 1389 C C . ARG C 1 35 ? 43.901 65.956 112.141 1.000 108.590 245 ARG C C 1
ATOM 1390 O O . ARG C 1 35 ? 42.956 66.151 111.389 1.000 106.270 245 ARG C O 1
ATOM 1398 N N . GLU C 1 36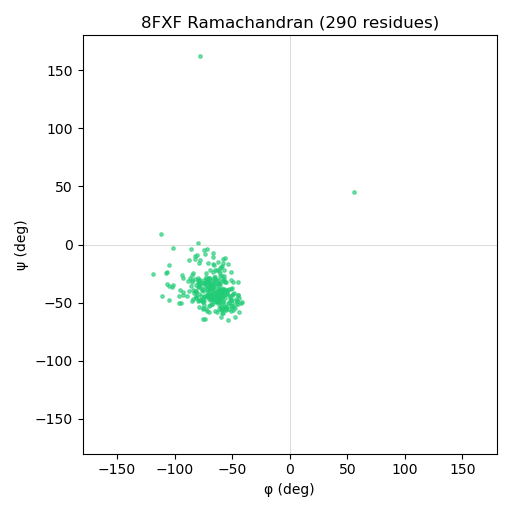 ? 44.589 66.942 112.720 1.000 102.280 246 GLU C N 1
ATOM 1399 C CA . GLU C 1 36 ? 44.329 68.340 112.415 1.000 111.840 246 GLU C CA 1
ATOM 1400 C C . GLU C 1 36 ? 44.569 68.613 110.926 1.000 104.680 246 GLU C C 1
ATOM 1401 O O . GLU C 1 36 ? 44.033 69.577 110.381 1.000 119.140 246 GLU C O 1
ATOM 1407 N N . GLN C 1 37 ? 45.397 67.800 110.266 1.000 99.530 247 GLN C N 1
ATOM 1408 C CA . GLN C 1 37 ? 45.654 68.061 108.857 1.000 98.540 247 GLN C CA 1
ATOM 1409 C C . GLN C 1 37 ? 44.651 67.243 108.043 1.000 97.240 247 GLN C C 1
ATOM 1410 O O . GLN C 1 37 ? 44.052 67.764 107.109 1.000 91.410 247 GLN C O 1
ATOM 1416 N N . ALA C 1 38 ? 44.407 66.002 108.487 1.000 87.720 248 ALA C N 1
ATOM 1417 C CA . ALA C 1 38 ? 43.534 65.052 107.814 1.000 90.820 248 ALA C CA 1
ATOM 1418 C C . ALA C 1 38 ? 42.062 65.461 107.916 1.000 100.320 248 ALA C C 1
ATOM 1419 O O . ALA C 1 38 ? 41.344 65.382 106.926 1.000 116.880 248 ALA C O 1
ATOM 1421 N N . ALA C 1 39 ? 41.590 65.861 109.105 1.000 112.980 249 ALA C N 1
ATOM 1422 C CA . ALA C 1 39 ? 40.196 66.275 109.242 1.000 100.180 249 ALA C CA 1
ATOM 1423 C C . ALA C 1 39 ? 39.982 67.620 108.537 1.000 102.810 249 ALA C C 1
ATOM 1424 O O . ALA C 1 39 ? 38.921 67.861 107.968 1.000 110.450 249 ALA C O 1
ATOM 1426 N N . SER C 1 40 ? 41.015 68.474 108.539 1.000 90.430 250 SER C N 1
ATOM 1427 C CA . SER C 1 40 ? 40.970 69.709 107.779 1.000 85.920 250 SER C CA 1
ATOM 1428 C C . SER C 1 40 ? 41.013 69.480 106.264 1.000 102.350 250 SER C C 1
ATOM 1429 O O . SER C 1 40 ? 40.659 70.370 105.488 1.000 107.940 250 SER C O 1
ATOM 1432 N N . VAL C 1 41 ? 41.524 68.329 105.819 1.000 101.870 251 VAL C N 1
ATOM 1433 C CA . VAL C 1 41 ? 41.558 68.094 104.382 1.000 94.030 251 VAL C CA 1
ATOM 1434 C C . VAL C 1 41 ? 40.179 67.609 103.927 1.000 91.380 251 VAL C C 1
ATOM 1435 O O . VAL C 1 41 ? 39.657 68.080 102.922 1.000 93.420 251 VAL C O 1
ATOM 1439 N N . GLY C 1 42 ? 39.554 66.732 104.719 1.000 84.370 252 GLY C N 1
ATOM 1440 C CA . GLY C 1 42 ? 38.195 66.278 104.456 1.000 87.280 252 GLY C CA 1
ATOM 1441 C C . GLY C 1 42 ? 37.186 67.424 104.495 1.000 89.800 252 GLY C C 1
ATOM 1442 O O . GLY C 1 42 ? 36.183 67.402 103.795 1.000 111.660 252 GLY C O 1
ATOM 1443 N N . THR C 1 43 ? 37.489 68.424 105.315 1.000 87.590 253 THR C N 1
ATOM 1444 C CA . THR C 1 43 ? 36.679 69.611 105.501 1.000 91.680 253 THR C CA 1
ATOM 1445 C C . THR C 1 43 ? 36.694 70.432 104.214 1.000 89.730 253 THR C C 1
ATOM 1446 O O . THR C 1 43 ? 35.638 70.885 103.786 1.000 95.310 253 THR C O 1
ATOM 1450 N N . GLN C 1 44 ? 37.870 70.593 103.592 1.000 89.020 254 GLN C N 1
ATOM 1451 C CA . GLN C 1 44 ? 37.984 71.470 102.435 1.000 100.490 254 GLN C CA 1
ATOM 1452 C C . GLN C 1 44 ? 37.163 70.910 101.268 1.000 94.390 254 GLN C C 1
ATOM 1453 O O . GLN C 1 44 ? 36.472 71.649 100.571 1.000 101.250 254 GLN C O 1
ATOM 1459 N N . VAL C 1 45 ? 37.253 69.589 101.092 1.000 81.880 255 VAL C N 1
ATOM 1460 C CA . VAL C 1 45 ? 36.490 68.777 100.158 1.000 79.860 255 VAL C CA 1
ATOM 1461 C C . VAL C 1 45 ? 34.985 68.972 100.381 1.000 89.020 255 VAL C C 1
ATOM 1462 O O . VAL C 1 45 ? 34.289 69.335 99.439 1.000 105.400 255 VAL C O 1
ATOM 1466 N N . GLU C 1 46 ? 34.487 68.730 101.610 1.000 82.290 256 GLU C N 1
ATOM 1467 C CA . GLU C 1 46 ? 33.106 69.023 101.997 1.000 96.630 256 GLU C CA 1
ATOM 1468 C C . GLU C 1 46 ? 32.658 70.430 101.583 1.000 94.320 256 GLU C C 1
ATOM 1469 O O . GLU C 1 46 ? 31.730 70.541 100.782 1.000 92.920 256 GLU C O 1
ATOM 1475 N N . GLU C 1 47 ? 33.311 71.480 102.113 1.000 95.410 257 GLU C N 1
ATOM 1476 C CA . GLU C 1 47 ? 32.947 72.867 101.845 1.000 87.860 257 GLU C CA 1
ATOM 1477 C C . GLU C 1 47 ? 32.929 73.162 100.347 1.000 86.090 257 GLU C C 1
ATOM 1478 O O . GLU C 1 47 ? 32.071 73.903 99.893 1.000 104.920 257 GLU C O 1
ATOM 1484 N N . ALA C 1 48 ? 33.883 72.613 99.586 1.000 77.710 258 ALA C N 1
ATOM 1485 C CA . ALA C 1 48 ? 33.957 72.828 98.147 1.000 82.500 258 ALA C CA 1
ATOM 1486 C C . ALA C 1 48 ? 32.803 72.144 97.412 1.000 84.350 258 ALA C C 1
ATOM 1487 O O . ALA C 1 48 ? 32.355 72.648 96.395 1.000 102.800 258 ALA C O 1
ATOM 1489 N N . ALA C 1 49 ? 32.341 70.994 97.911 1.000 87.590 259 ALA C N 1
ATOM 1490 C CA . ALA C 1 49 ? 31.185 70.302 97.355 1.000 77.010 259 ALA C CA 1
ATOM 1491 C C . ALA C 1 49 ? 29.898 71.117 97.583 1.000 84.140 259 ALA C C 1
ATOM 1492 O O . ALA C 1 49 ? 29.143 71.331 96.639 1.000 99.640 259 ALA C O 1
ATOM 1494 N N . GLU C 1 50 ? 29.632 71.545 98.830 1.000 69.020 260 GLU C N 1
ATOM 1495 C CA . GLU C 1 50 ? 28.563 72.480 99.152 1.000 84.250 260 GLU C CA 1
ATOM 1496 C C . GLU C 1 50 ? 28.605 73.702 98.227 1.000 93.400 260 GLU C C 1
ATOM 1497 O O . GLU C 1 50 ? 27.594 74.007 97.598 1.000 96.710 260 GLU C O 1
ATOM 1503 N N . ARG C 1 51 ? 29.748 74.418 98.177 1.000 93.810 261 ARG C N 1
ATOM 1504 C CA A ARG C 1 51 ? 29.823 75.674 97.449 0.500 85.980 261 ARG C CA 1
ATOM 1505 C CA B ARG C 1 51 ? 29.878 75.667 97.437 0.500 85.390 261 ARG C CA 1
ATOM 1506 C C . ARG C 1 51 ? 29.503 75.436 95.975 1.000 81.390 261 ARG C C 1
ATOM 1507 O O . ARG C 1 51 ? 28.796 76.232 95.358 1.000 85.380 261 ARG C O 1
ATOM 1522 N N . ILE C 1 52 ? 29.980 74.323 95.424 1.000 74.660 262 ILE C N 1
ATOM 1523 C CA . ILE C 1 52 ? 29.725 73.989 94.029 1.000 73.530 262 ILE C CA 1
ATOM 1524 C C . ILE C 1 52 ? 28.242 73.647 93.783 1.000 84.980 262 ILE C C 1
ATOM 1525 O O . ILE C 1 52 ? 27.645 74.166 92.842 1.000 91.460 262 ILE C O 1
ATOM 1530 N N . LEU C 1 53 ? 27.612 72.811 94.626 1.000 79.750 263 LEU C N 1
ATOM 1531 C CA . LEU C 1 53 ? 26.172 72.603 94.511 1.000 74.920 263 LEU C CA 1
ATOM 1532 C C . LEU C 1 53 ? 25.398 73.911 94.645 1.000 71.030 263 LEU C C 1
ATOM 1533 O O . LEU C 1 53 ? 24.565 74.206 93.799 1.000 85.280 263 LEU C O 1
ATOM 1538 N N . LYS C 1 54 ? 25.699 74.698 95.683 1.000 70.870 264 LYS C N 1
ATOM 1539 C CA . LYS C 1 54 ? 25.018 75.957 95.949 1.000 69.450 264 LYS C CA 1
ATOM 1540 C C . LYS C 1 54 ? 25.014 76.814 94.699 1.000 72.900 264 LYS C C 1
ATOM 1541 O O . LYS C 1 54 ? 24.141 77.654 94.540 1.000 96.990 264 LYS C O 1
ATOM 1547 N N . SER C 1 55 ? 25.962 76.569 93.797 1.000 77.110 265 SER C N 1
ATOM 1548 C CA . SER C 1 55 ? 26.020 77.451 92.653 1.000 79.370 265 SER C CA 1
ATOM 1549 C C . SER C 1 55 ? 25.506 76.785 91.370 1.000 80.710 265 SER C C 1
ATOM 1550 O O . SER C 1 55 ? 25.042 77.484 90.476 1.000 107.830 265 SER C O 1
ATOM 1553 N N . LEU C 1 56 ? 25.535 75.446 91.281 1.000 84.020 266 LEU C N 1
ATOM 1554 C CA . LEU C 1 56 ? 24.798 74.713 90.244 1.000 79.220 266 LEU C CA 1
ATOM 1555 C C . LEU C 1 56 ? 23.313 75.019 90.349 1.000 85.220 266 LEU C C 1
ATOM 1556 O O . LEU C 1 56 ? 22.623 75.109 89.332 1.000 93.690 266 LEU C O 1
ATOM 1561 N N . LEU C 1 57 ? 22.829 75.046 91.598 1.000 76.960 267 LEU C N 1
ATOM 1562 C CA . LEU C 1 57 ? 21.407 75.184 91.861 1.000 77.260 267 LEU C CA 1
ATOM 1563 C C . LEU C 1 57 ? 20.970 76.608 91.532 1.000 72.270 267 LEU C C 1
ATOM 1564 O O . LEU C 1 57 ? 19.943 76.805 90.906 1.000 77.200 267 LEU C O 1
ATOM 1569 N N . ALA C 1 58 ? 21.775 77.590 91.942 1.000 69.400 268 ALA C N 1
ATOM 1570 C CA . ALA C 1 58 ? 21.557 78.968 91.550 1.000 69.930 268 ALA C CA 1
ATOM 1571 C C . ALA C 1 58 ? 21.419 79.084 90.027 1.000 69.050 268 ALA C C 1
ATOM 1572 O O . ALA C 1 58 ? 20.497 79.735 89.569 1.000 85.920 268 ALA C O 1
ATOM 1574 N N . GLN C 1 59 ? 22.326 78.464 89.255 1.000 81.570 269 GLN C N 1
ATOM 1575 C CA . GLN C 1 59 ? 22.268 78.444 87.795 1.000 84.220 269 GLN C CA 1
ATOM 1576 C C . GLN C 1 59 ? 20.982 77.758 87.350 1.000 78.160 269 GLN C C 1
ATOM 1577 O O . GLN C 1 59 ? 20.274 78.250 86.488 1.000 89.630 269 GLN C O 1
ATOM 1583 N N . LYS C 1 60 ? 20.699 76.591 87.917 1.000 75.020 270 LYS C N 1
ATOM 1584 C CA . LYS C 1 60 ? 19.633 75.770 87.378 1.000 79.940 270 LYS C CA 1
ATOM 1585 C C . LYS C 1 60 ? 18.349 76.579 87.483 1.000 82.340 270 LYS C C 1
ATOM 1586 O O . LYS C 1 60 ? 17.534 76.582 86.576 1.000 101.120 270 LYS C O 1
ATOM 1592 N N . GLN C 1 61 ? 18.204 77.308 88.591 1.000 77.620 271 GLN C N 1
ATOM 1593 C CA . GLN C 1 61 ? 16.994 78.063 88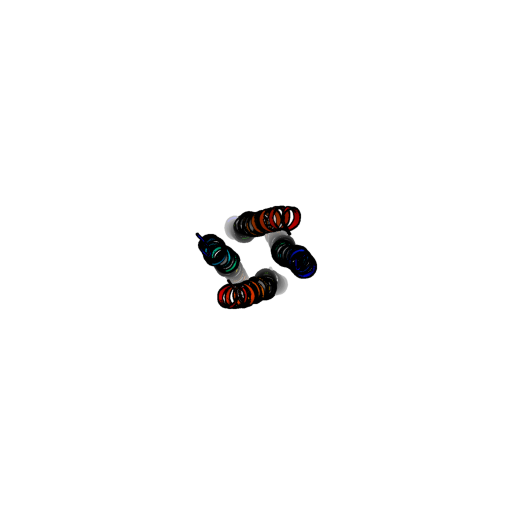.842 1.000 79.770 271 GLN C CA 1
ATOM 1594 C C . GLN C 1 61 ? 16.914 79.278 87.910 1.000 79.520 271 GLN C C 1
ATOM 1595 O O . GLN C 1 61 ? 15.958 79.452 87.164 1.000 82.690 271 GLN C O 1
ATOM 1601 N N . GLU C 1 62 ? 17.932 80.124 87.964 1.000 66.300 272 GLU C N 1
ATOM 1602 C CA . GLU C 1 62 ? 18.067 81.286 87.114 1.000 77.250 272 GLU C CA 1
ATOM 1603 C C . GLU C 1 62 ? 18.036 80.904 85.621 1.000 87.220 272 GLU C C 1
ATOM 1604 O O . GLU C 1 62 ? 17.753 81.734 84.758 1.000 93.810 272 GLU C O 1
ATOM 1610 N N . VAL C 1 63 ? 18.335 79.650 85.279 1.000 85.610 273 VAL C N 1
ATOM 1611 C CA . VAL C 1 63 ? 18.371 79.296 83.866 1.000 81.780 273 VAL C CA 1
ATOM 1612 C C . VAL C 1 63 ? 17.007 78.733 83.472 1.000 81.140 273 VAL C C 1
ATOM 1613 O O . VAL C 1 63 ? 16.370 79.250 82.560 1.000 98.300 273 VAL C O 1
ATOM 1617 N N . LEU C 1 64 ? 16.507 77.773 84.247 1.000 77.490 274 LEU C N 1
ATOM 1618 C CA . LEU C 1 64 ? 15.151 77.268 84.079 1.000 84.050 274 LEU C CA 1
ATOM 1619 C C . LEU C 1 64 ? 14.124 78.391 84.044 1.000 78.290 274 LEU C C 1
ATOM 1620 O O . LEU C 1 64 ? 13.081 78.254 83.419 1.000 98.940 274 LEU C O 1
ATOM 1625 N N . GLY C 1 65 ? 14.410 79.485 84.741 1.000 89.410 275 GLY C N 1
ATOM 1626 C CA . GLY C 1 65 ? 13.412 80.524 84.890 1.000 76.640 275 GLY C CA 1
ATOM 1627 C C . GLY C 1 65 ? 13.462 81.468 83.700 1.000 79.010 275 GLY C C 1
ATOM 1628 O O . GLY C 1 65 ? 12.431 81.961 83.262 1.000 79.850 275 GLY C O 1
ATOM 1629 N N . GLN C 1 66 ? 14.672 81.703 83.187 1.000 75.380 276 GLN C N 1
ATOM 1630 C CA . GLN C 1 66 ? 14.850 82.558 82.027 1.000 82.210 276 GLN C CA 1
ATOM 1631 C C . GLN C 1 66 ? 14.402 81.828 80.741 1.000 96.020 276 GLN C C 1
ATOM 1632 O O . GLN C 1 66 ? 13.876 82.449 79.820 1.000 100.060 276 GLN C O 1
ATOM 1638 N N . LEU C 1 67 ? 14.576 80.503 80.667 1.000 84.420 277 LEU C N 1
ATOM 1639 C CA . LEU C 1 67 ? 13.946 79.685 79.636 1.000 78.980 277 LEU C CA 1
ATOM 1640 C C . LEU C 1 67 ? 12.416 79.746 79.711 1.000 94.520 277 LEU C C 1
ATOM 1641 O O . LEU C 1 67 ? 11.751 79.809 78.679 1.000 108.370 277 LEU C O 1
ATOM 1646 N N . ARG C 1 68 ? 11.844 79.607 80.917 1.000 84.410 278 ARG C N 1
ATOM 1647 C CA . ARG C 1 68 ? 10.398 79.685 81.076 1.000 84.420 278 ARG C CA 1
ATOM 1648 C C . ARG C 1 68 ? 9.893 81.003 80.478 1.000 92.050 278 ARG C C 1
ATOM 1649 O O . ARG C 1 68 ? 8.890 81.024 79.775 1.000 97.200 278 ARG C O 1
ATOM 1657 N N . ALA C 1 69 ? 10.618 82.101 80.734 1.000 87.820 279 ALA C N 1
ATOM 1658 C CA . ALA C 1 69 ? 10.211 83.434 80.325 1.000 79.890 279 ALA C CA 1
ATOM 1659 C C . ALA C 1 69 ? 10.304 83.582 78.807 1.000 74.540 279 ALA C C 1
ATOM 1660 O O . ALA C 1 69 ? 9.563 84.365 78.226 1.000 89.210 279 ALA C O 1
ATOM 1662 N N . LEU C 1 70 ? 11.216 82.839 78.178 1.000 66.320 280 LEU C N 1
ATOM 1663 C CA . LEU C 1 70 ? 11.437 82.905 76.737 1.000 72.070 280 LEU C CA 1
ATOM 1664 C C . LEU C 1 70 ? 10.278 82.197 76.027 1.000 83.060 280 LEU C C 1
ATOM 1665 O O . LEU C 1 70 ? 9.721 82.750 75.076 1.000 92.260 280 LEU C O 1
ATOM 1670 N N . VAL C 1 71 ? 9.891 81.020 76.554 1.000 73.560 281 VAL C N 1
ATOM 1671 C CA . VAL C 1 71 ? 8.748 80.241 76.105 1.000 69.240 281 VAL C CA 1
ATOM 1672 C C . VAL C 1 71 ? 7.448 81.012 76.334 1.000 71.280 281 VAL C C 1
ATOM 1673 O O . VAL C 1 71 ? 6.603 81.038 75.455 1.000 84.140 281 VAL C O 1
ATOM 1677 N N . GLU C 1 72 ? 7.276 81.635 77.503 1.000 80.080 282 GLU C N 1
ATOM 1678 C CA . GLU C 1 72 ? 6.047 82.374 77.786 1.000 84.420 282 GLU C CA 1
ATOM 1679 C C . GLU C 1 72 ? 5.859 83.512 76.775 1.000 78.220 282 GLU C C 1
ATOM 1680 O O . GLU C 1 72 ? 4.758 83.703 76.258 1.000 80.240 282 GLU C O 1
ATOM 1686 N N . ALA C 1 73 ? 6.938 84.248 76.472 1.000 57.680 283 ALA C N 1
ATOM 1687 C CA . ALA C 1 73 ? 6.802 85.379 75.567 1.000 61.550 283 ALA C CA 1
ATOM 1688 C C . ALA C 1 73 ? 6.489 84.862 74.163 1.000 68.510 283 ALA C C 1
ATOM 1689 O O . ALA C 1 73 ? 5.719 85.491 73.444 1.000 79.590 283 ALA C O 1
ATOM 1691 N N . ALA C 1 74 ? 7.105 83.726 73.787 1.000 65.920 284 ALA C N 1
ATOM 1692 C CA . ALA C 1 74 ? 6.932 83.104 72.479 1.000 58.790 284 ALA C CA 1
ATOM 1693 C C . ALA C 1 74 ? 5.481 82.669 72.310 1.000 68.960 284 ALA C C 1
ATOM 1694 O O . ALA C 1 74 ? 4.878 82.985 71.287 1.000 74.470 284 ALA C O 1
ATOM 1696 N N . GLU C 1 75 ? 4.959 81.965 73.331 1.000 76.760 285 GLU C N 1
ATOM 1697 C CA . GLU C 1 75 ? 3.587 81.498 73.462 1.000 73.960 285 GLU C CA 1
ATOM 1698 C C . GLU C 1 75 ? 2.605 82.668 73.392 1.000 69.450 285 GLU C C 1
ATOM 1699 O O . GLU C 1 75 ? 1.550 82.550 72.778 1.000 80.980 285 GLU C O 1
ATOM 1705 N N . GLU C 1 76 ? 2.918 83.792 74.036 1.000 62.020 286 GLU C N 1
ATOM 1706 C CA . GLU C 1 76 ? 2.025 84.942 73.926 1.000 73.170 286 GLU C CA 1
ATOM 1707 C C . GLU C 1 76 ? 2.039 85.503 72.494 1.000 80.740 286 GLU C C 1
ATOM 1708 O O . GLU C 1 76 ? 1.032 85.972 71.967 1.000 89.720 286 GLU C O 1
ATOM 1714 N N . ALA C 1 77 ? 3.212 85.499 71.863 1.000 72.860 287 ALA C N 1
ATOM 1715 C CA . ALA C 1 77 ? 3.313 86.034 70.528 1.000 65.870 287 ALA C CA 1
ATOM 1716 C C . ALA C 1 77 ? 2.434 85.172 69.608 1.000 79.730 287 ALA C C 1
ATOM 1717 O O . ALA C 1 77 ? 1.447 85.679 69.068 1.000 81.400 287 ALA C O 1
ATOM 1719 N N . THR C 1 78 ? 2.715 83.854 69.544 1.000 74.340 288 THR C N 1
ATOM 1720 C CA . THR C 1 78 ? 1.918 82.851 68.837 1.000 75.240 288 THR C CA 1
ATOM 1721 C C . THR C 1 78 ? 0.401 83.035 69.025 1.000 81.110 288 THR C C 1
ATOM 1722 O O . THR C 1 78 ? -0.349 83.071 68.052 1.000 92.100 288 THR C O 1
ATOM 1726 N N . ARG C 1 79 ? -0.066 83.175 70.265 1.000 76.950 289 ARG C N 1
ATOM 1727 C CA . ARG C 1 79 ? -1.476 83.398 70.530 1.000 73.310 289 ARG C CA 1
ATOM 1728 C C . ARG C 1 79 ? -1.962 84.725 69.913 1.000 85.320 289 ARG C C 1
ATOM 1729 O O . ARG C 1 79 ? -3.080 84.780 69.407 1.000 95.870 289 ARG C O 1
ATOM 1737 N N . GLU C 1 80 ? -1.139 85.793 69.935 1.000 93.610 290 GLU C N 1
ATOM 1738 C CA . GLU C 1 80 ? -1.467 87.060 69.280 1.000 84.100 290 GLU C CA 1
ATOM 1739 C C . GLU C 1 80 ? -1.571 86.817 67.769 1.000 89.100 290 GLU C C 1
ATOM 1740 O O . GLU C 1 80 ? -2.314 87.484 67.062 1.000 93.600 290 GLU C O 1
ATOM 1746 N N . ARG C 1 81 ? -0.801 85.856 67.256 1.000 79.680 291 ARG C N 1
ATOM 1747 C CA . ARG C 1 81 ? -0.791 85.575 65.831 1.000 74.800 291 ARG C CA 1
ATOM 1748 C C . ARG C 1 81 ? -2.113 84.917 65.404 1.000 85.420 291 ARG C C 1
ATOM 1749 O O . ARG C 1 81 ? -2.737 85.337 64.430 1.000 88.090 291 ARG C O 1
ATOM 1757 N N . LEU C 1 82 ? -2.584 83.945 66.192 1.000 86.340 292 LEU C N 1
ATOM 1758 C CA . LEU C 1 82 ? -3.773 83.168 65.873 1.000 82.600 292 LEU C CA 1
ATOM 1759 C C . LEU C 1 82 ? -5.071 83.962 66.039 1.000 96.320 292 LEU C C 1
ATOM 1760 O O . LEU C 1 82 ? -6.070 83.651 65.394 1.000 120.470 292 LEU C O 1
ATOM 1765 N N . THR C 1 83 ? -5.074 84.926 66.968 1.000 97.590 293 THR C N 1
ATOM 1766 C CA . THR C 1 83 ? -6.167 85.858 67.217 1.000 93.730 293 THR C CA 1
ATOM 1767 C C . THR C 1 83 ? -6.366 86.757 65.998 1.000 109.960 293 THR C C 1
ATOM 1768 O O . THR C 1 83 ? -7.468 87.252 65.751 1.000 131.180 293 THR C O 1
ATOM 1772 N N . LYS C 1 84 ? -5.274 86.977 65.256 1.000 104.460 294 LYS C N 1
ATOM 1773 C CA . LYS C 1 84 ? -5.299 87.850 64.104 1.000 95.060 294 LYS C CA 1
ATOM 1774 C C . LYS C 1 84 ? -5.853 87.046 62.933 1.000 104.840 294 LYS C C 1
ATOM 1775 O O . LYS C 1 84 ? -6.689 87.532 62.178 1.000 130.230 294 LYS C O 1
ATOM 1781 N N . ILE C 1 85 ? -5.335 85.825 62.781 1.000 108.820 295 ILE C N 1
ATOM 1782 C CA . ILE C 1 85 ? -5.779 84.862 61.786 1.000 111.650 295 ILE C CA 1
ATOM 1783 C C . ILE C 1 85 ? -7.268 84.578 61.980 1.000 104.560 295 ILE C C 1
ATOM 1784 O O . ILE C 1 85 ? -8.036 84.699 61.035 1.000 128.590 295 ILE C O 1
ATOM 1789 N N . GLU C 1 86 ? -7.678 84.294 63.217 1.000 106.060 296 GLU C N 1
ATOM 1790 C CA . GLU C 1 86 ? -9.052 83.950 63.523 1.000 117.680 296 GLU C CA 1
ATOM 1791 C C . GLU C 1 86 ? -10.018 85.072 63.122 1.000 134.950 296 GLU C C 1
ATOM 1792 O O . GLU C 1 86 ? -11.187 84.802 62.843 1.000 163.310 296 GLU C O 1
ATOM 1798 N N . ARG C 1 87 ? -9.551 86.330 63.105 1.000 122.490 297 ARG C N 1
ATOM 1799 C CA . ARG C 1 87 ? -10.422 87.448 62.764 1.000 121.140 297 ARG C CA 1
ATOM 1800 C C . ARG C 1 87 ? -10.581 87.598 61.254 1.000 119.620 297 ARG C C 1
ATOM 1801 O O . ARG C 1 87 ? -11.688 87.818 60.755 1.000 142.130 297 ARG C O 1
ATOM 1809 N N . GLN C 1 88 ? -9.461 87.491 60.533 1.000 119.560 298 GLN C N 1
ATOM 1810 C CA . GLN C 1 88 ? -9.469 87.542 59.079 1.000 115.170 298 GLN C CA 1
ATOM 1811 C C . GLN C 1 88 ? -10.188 86.319 58.512 1.000 133.950 298 GLN C C 1
ATOM 1812 O O . GLN C 1 88 ? -10.431 86.268 57.312 1.000 172.280 298 GLN C O 1
ATOM 1818 N N . GLU C 1 89 ? -10.475 85.322 59.367 1.000 138.350 299 GLU C N 1
ATOM 1819 C CA . GLU C 1 89 ? -11.255 84.142 59.009 1.000 129.140 299 GLU C CA 1
ATOM 1820 C C . GLU C 1 89 ? -12.749 84.440 59.142 1.000 138.640 299 GLU C C 1
ATOM 1821 O O . GLU C 1 89 ? -13.558 83.893 58.399 1.000 154.920 299 GLU C O 1
ATOM 1827 N N . GLN C 1 90 ? -13.103 85.330 60.076 1.000 144.490 300 GLN C N 1
ATOM 1828 C CA . GLN C 1 90 ? -14.454 85.869 60.143 1.000 151.410 300 GLN C CA 1
ATOM 1829 C C . GLN C 1 90 ? -14.731 86.785 58.948 1.000 166.560 300 GLN C C 1
ATOM 1830 O O . GLN C 1 90 ? -15.824 86.742 58.395 1.000 185.130 300 GLN C O 1
ATOM 1836 N N . VAL C 1 91 ? -13.733 87.561 58.512 1.000 162.740 301 VAL C N 1
ATOM 1837 C CA . VAL C 1 91 ? -13.854 88.320 57.273 1.000 150.280 301 VAL C CA 1
ATOM 1838 C C . VAL C 1 91 ? -13.602 87.393 56.072 1.000 152.230 301 VAL C C 1
ATOM 1839 O O . VAL C 1 91 ? -14.309 87.473 55.073 1.000 161.210 301 VAL C O 1
ATOM 1843 N N . ALA C 1 92 ? -12.663 86.443 56.221 1.000 178.350 302 ALA C N 1
ATOM 1844 C CA . ALA C 1 92 ? -12.062 85.632 55.160 1.000 176.600 302 ALA C CA 1
ATOM 1845 C C . ALA C 1 92 ? -12.387 86.172 53.761 1.000 185.000 302 ALA C C 1
ATOM 1846 O O . ALA C 1 92 ? -13.281 85.594 53.118 1.000 182.380 302 ALA C O 1
ATOM 1848 N N . SER D 1 15 ? -6.051 86.996 53.033 1.000 123.030 225 SER D N 1
ATOM 1849 C CA . SER D 1 15 ? -6.287 86.100 51.873 1.000 113.150 225 SER D CA 1
ATOM 1850 C C . SER D 1 15 ? -7.495 85.186 52.102 1.000 134.280 225 SER D C 1
ATOM 1851 O O . SER D 1 15 ? -8.534 85.583 52.651 1.000 128.020 225 SER D O 1
ATOM 1854 N N . ASN D 1 16 ? -7.309 83.945 51.638 1.000 133.730 226 ASN D N 1
ATOM 1855 C CA . ASN D 1 16 ? -8.272 82.860 51.623 1.000 144.840 226 ASN D CA 1
ATOM 1856 C C . ASN D 1 16 ? -8.375 82.257 53.029 1.000 139.830 226 ASN D C 1
ATOM 1857 O O . ASN D 1 16 ? -7.495 82.496 53.849 1.000 162.190 226 ASN D O 1
ATOM 1862 N N . LEU D 1 17 ? -9.455 81.504 53.315 1.000 139.960 227 LEU D N 1
ATOM 1863 C CA . LEU D 1 17 ? -9.526 80.648 54.497 1.000 145.140 227 LEU D CA 1
ATOM 1864 C C . LEU D 1 17 ? -8.392 79.618 54.536 1.000 142.160 227 LEU D C 1
ATOM 1865 O O . LEU D 1 17 ? -8.156 79.016 55.580 1.000 156.640 227 LEU D O 1
ATOM 1870 N N . VAL D 1 18 ? -7.677 79.459 53.411 1.000 128.930 228 VAL D N 1
ATOM 1871 C CA . VAL D 1 18 ? -6.810 78.312 53.153 1.000 125.060 228 VAL D CA 1
ATOM 1872 C C . VAL D 1 18 ? -5.356 78.744 53.377 1.000 124.800 228 VAL D C 1
ATOM 1873 O O . VAL D 1 18 ? -4.546 77.979 53.901 1.000 127.760 228 VAL D O 1
ATOM 1877 N N . GLU D 1 19 ? -5.022 79.985 53.019 1.000 126.940 229 GLU D N 1
ATOM 1878 C CA . GLU D 1 19 ? -3.736 80.526 53.431 1.000 125.930 229 GLU D CA 1
ATOM 1879 C C . GLU D 1 19 ? -3.760 80.851 54.942 1.000 124.220 229 GLU D C 1
ATOM 1880 O O . GLU D 1 19 ? -2.751 80.759 55.646 1.000 97.340 229 GLU D O 1
ATOM 1886 N N . LEU D 1 20 ? -4.955 81.164 55.463 1.000 99.700 230 LEU D N 1
ATOM 1887 C CA . LEU D 1 20 ? -5.179 81.444 56.872 1.000 100.120 230 LEU D CA 1
ATOM 1888 C C . LEU D 1 20 ? -5.028 80.212 57.761 1.000 116.280 230 LEU D C 1
ATOM 1889 O O . LEU D 1 20 ? -4.480 80.347 58.849 1.000 145.920 230 LEU D O 1
ATOM 1894 N N . GLU D 1 21 ? -5.567 79.051 57.352 1.000 113.040 231 GLU D N 1
ATOM 1895 C CA . GLU D 1 21 ? -5.411 77.825 58.125 1.000 91.640 231 GLU D CA 1
ATOM 1896 C C . GLU D 1 21 ? -3.979 77.323 58.037 1.000 93.950 231 GLU D C 1
ATOM 1897 O O . GLU D 1 21 ? -3.503 76.706 58.982 1.000 108.950 231 GLU D O 1
ATOM 1903 N N . ALA D 1 22 ? -3.316 77.555 56.896 1.000 92.280 232 ALA D N 1
ATOM 1904 C CA . ALA D 1 22 ? -1.955 77.068 56.716 1.000 98.050 232 ALA D CA 1
ATOM 1905 C C . ALA D 1 22 ? -0.993 77.836 57.632 1.000 113.710 232 ALA D C 1
ATOM 1906 O O . ALA D 1 22 ? 0.009 77.293 58.101 1.000 123.650 232 ALA D O 1
ATOM 1908 N N . THR D 1 23 ? -1.330 79.099 57.922 1.000 120.320 233 THR D N 1
ATOM 1909 C CA . THR D 1 23 ? -0.495 79.928 58.776 1.000 116.240 233 THR D CA 1
ATOM 1910 C C . THR D 1 23 ? -0.726 79.553 60.242 1.000 108.740 233 THR D C 1
ATOM 1911 O O . THR D 1 23 ? 0.240 79.464 60.981 1.000 117.570 233 THR D O 1
ATOM 1915 N N . ARG D 1 24 ? -1.989 79.331 60.646 1.000 93.380 234 ARG D N 1
ATOM 1916 C CA . ARG D 1 24 ? -2.322 78.739 61.937 1.000 99.770 234 ARG D CA 1
ATOM 1917 C C . ARG D 1 24 ? -1.407 77.542 62.187 1.000 100.900 234 ARG D C 1
ATOM 1918 O O . ARG D 1 24 ? -0.807 77.408 63.251 1.000 121.360 234 ARG D O 1
ATOM 1926 N N . VAL D 1 25 ? -1.234 76.740 61.143 1.000 97.860 235 VAL D N 1
ATOM 1927 C CA . VAL D 1 25 ? -0.532 75.475 61.210 1.000 100.730 235 VAL D CA 1
ATOM 1928 C C . VAL D 1 25 ? 0.974 75.712 61.363 1.000 100.870 235 VAL D C 1
ATOM 1929 O O . VAL D 1 25 ? 1.541 75.270 62.361 1.000 109.450 235 VAL D O 1
ATOM 1933 N N . ALA D 1 26 ? 1.582 76.484 60.445 1.000 81.800 236 ALA D N 1
ATOM 1934 C CA . ALA D 1 26 ? 3.011 76.773 60.479 1.000 81.080 236 ALA D CA 1
ATOM 1935 C C . ALA D 1 26 ? 3.421 77.426 61.813 1.000 93.090 236 ALA D C 1
ATOM 1936 O O . ALA D 1 26 ? 4.556 77.259 62.256 1.000 102.570 236 ALA D O 1
ATOM 1938 N N . GLU D 1 27 ? 2.493 78.173 62.436 1.000 82.370 237 GLU D N 1
ATOM 1939 C CA . GLU D 1 27 ? 2.711 78.908 63.670 1.000 79.620 237 GLU D CA 1
ATOM 1940 C C . GLU D 1 27 ? 2.643 77.950 64.851 1.000 86.760 237 GLU D C 1
ATOM 1941 O O . GLU D 1 27 ? 3.265 78.223 65.870 1.000 113.930 237 GLU D O 1
ATOM 1947 N N . LYS D 1 28 ? 1.832 76.890 64.741 1.000 87.500 238 LYS D N 1
ATOM 1948 C CA . LYS D 1 28 ? 1.836 75.830 65.739 1.000 82.800 238 LYS D CA 1
ATOM 1949 C C . LYS D 1 28 ? 3.123 75.000 65.605 1.000 89.520 238 LYS D C 1
ATOM 1950 O O . LYS D 1 28 ? 3.765 74.723 66.609 1.000 90.680 238 LYS D O 1
ATOM 1956 N N . GLU D 1 29 ? 3.547 74.659 64.372 1.000 103.130 239 GLU D N 1
ATOM 1957 C CA A GLU D 1 29 ? 4.766 73.890 64.148 0.500 105.610 239 GLU D CA 1
ATOM 1958 C CA B GLU D 1 29 ? 4.768 73.887 64.158 0.500 107.450 239 GLU D CA 1
ATOM 1959 C C . GLU D 1 29 ? 5.994 74.680 64.615 1.000 111.170 239 GLU D C 1
ATOM 1960 O O . GLU D 1 29 ? 7.027 74.084 64.907 1.000 118.990 239 GLU D O 1
ATOM 1971 N N . ALA D 1 30 ? 5.884 76.023 64.672 1.000 107.830 240 ALA D N 1
ATOM 1972 C CA . ALA D 1 30 ? 7.021 76.868 65.033 1.000 86.520 240 ALA D CA 1
ATOM 1973 C C . ALA D 1 30 ? 7.192 76.939 66.548 1.000 87.710 240 ALA D C 1
ATOM 1974 O O . ALA D 1 30 ? 8.349 76.930 66.994 1.000 71.760 240 ALA D O 1
ATOM 1976 N N . LEU D 1 31 ? 6.048 77.038 67.272 1.000 72.500 241 LEU D N 1
ATOM 1977 C CA . LEU D 1 31 ? 5.946 77.152 68.723 1.000 66.900 241 LEU D CA 1
ATOM 1978 C C . LEU D 1 31 ? 6.187 75.805 69.388 1.000 84.620 241 LEU D C 1
ATOM 1979 O O . LEU D 1 31 ? 6.732 75.765 70.488 1.000 104.500 241 LEU D O 1
ATOM 1984 N N . ALA D 1 32 ? 5.670 74.738 68.760 1.000 106.310 242 ALA D N 1
ATOM 1985 C CA . ALA D 1 32 ? 5.950 73.359 69.125 1.000 86.720 242 ALA D CA 1
ATOM 1986 C C . ALA D 1 32 ? 7.456 73.151 69.099 1.000 90.440 242 ALA D C 1
ATOM 1987 O O . ALA D 1 32 ? 8.009 72.731 70.115 1.000 92.230 242 ALA D O 1
ATOM 1989 N N . LEU D 1 33 ? 8.105 73.480 67.963 1.000 78.190 243 LEU D N 1
ATOM 1990 C CA . LEU D 1 33 ? 9.552 73.305 67.845 1.000 72.790 243 LEU D CA 1
ATOM 1991 C C . LEU D 1 33 ? 10.233 74.078 68.974 1.000 85.730 243 LEU D C 1
ATOM 1992 O O . LEU D 1 33 ? 11.157 73.572 69.614 1.000 94.200 243 LEU D O 1
ATOM 1997 N N . LEU D 1 34 ? 9.793 75.325 69.187 1.000 84.200 244 LEU D N 1
ATOM 1998 C CA . LEU D 1 34 ? 10.473 76.180 70.139 1.000 81.910 244 LEU D CA 1
ATOM 1999 C C . LEU D 1 34 ? 10.326 75.565 71.526 1.000 80.980 244 LEU D C 1
ATOM 2000 O O . LEU D 1 34 ? 11.321 75.451 72.228 1.000 84.790 244 LEU D O 1
ATOM 2005 N N . ARG D 1 35 ? 9.126 75.067 71.854 1.000 72.800 245 ARG D N 1
ATOM 2006 C CA . ARG D 1 35 ? 8.880 74.334 73.094 1.000 77.090 245 ARG D CA 1
ATOM 2007 C C . ARG D 1 35 ? 9.786 73.111 73.296 1.000 83.080 245 ARG D C 1
ATOM 2008 O O . ARG D 1 35 ? 10.227 72.899 74.417 1.000 95.120 245 ARG D O 1
ATOM 2016 N N A GLU D 1 36 ? 10.038 72.327 72.234 0.500 87.350 246 GLU D N 1
ATOM 2017 N N B GLU D 1 36 ? 10.056 72.331 72.234 0.500 89.010 246 GLU D N 1
ATOM 2018 C CA A GLU D 1 36 ? 10.939 71.187 72.319 0.500 86.960 246 GLU D CA 1
ATOM 2019 C CA B GLU D 1 36 ? 10.940 71.170 72.297 0.500 90.560 246 GLU D CA 1
ATOM 2020 C C A GLU D 1 36 ? 12.313 71.702 72.711 0.500 87.090 246 GLU D C 1
ATOM 2021 C C B GLU D 1 36 ? 12.346 71.628 72.661 0.500 90.760 246 GLU D C 1
ATOM 2022 O O A GLU D 1 36 ? 12.776 71.426 73.813 0.500 93.960 246 GLU D O 1
ATOM 2023 O O B GLU D 1 36 ? 12.862 71.250 73.709 0.500 102.500 246 GLU D O 1
ATOM 2034 N N . GLN D 1 37 ? 12.926 72.454 71.783 1.000 83.480 247 GLN D N 1
ATOM 2035 C CA . GLN D 1 37 ? 14.267 73.008 71.911 1.000 84.080 247 GLN D CA 1
ATOM 2036 C C . GLN D 1 37 ? 14.512 73.642 73.297 1.000 92.380 247 GLN D C 1
ATOM 2037 O O . GLN D 1 37 ? 15.613 73.603 73.833 1.000 96.120 247 GLN D O 1
ATOM 2043 N N . ALA D 1 38 ? 13.485 74.229 73.914 1.000 79.780 248 ALA D N 1
ATOM 2044 C CA . ALA D 1 38 ? 13.685 74.972 75.142 1.000 75.530 248 ALA D CA 1
ATOM 2045 C C . ALA D 1 38 ? 13.653 74.021 76.334 1.000 87.930 248 ALA D C 1
ATOM 2046 O O . ALA D 1 38 ? 14.558 74.064 77.165 1.000 105.860 248 ALA D O 1
ATOM 2048 N N . ALA D 1 39 ? 12.631 73.156 76.400 1.000 95.140 249 ALA D N 1
ATOM 2049 C CA . ALA D 1 39 ? 12.505 72.134 77.436 1.000 102.180 249 ALA D CA 1
ATOM 2050 C C . ALA D 1 39 ? 13.749 71.234 77.462 1.000 103.200 249 ALA D C 1
ATOM 2051 O O . ALA D 1 39 ? 14.177 70.745 78.517 1.000 109.650 249 ALA D O 1
ATOM 2053 N N . SER D 1 40 ? 14.322 71.057 76.270 1.000 77.570 250 SER D N 1
ATOM 2054 C CA . SER D 1 40 ? 15.486 70.244 75.999 1.000 73.450 250 SER D CA 1
ATOM 2055 C C . SER D 1 40 ? 16.787 70.937 76.402 1.000 80.970 250 SER D C 1
ATOM 2056 O O . SER D 1 40 ? 17.753 70.259 76.721 1.000 97.170 250 SER D O 1
ATOM 2059 N N . VAL D 1 41 ? 16.844 72.278 76.348 1.000 97.680 251 VAL D N 1
ATOM 2060 C CA . VAL D 1 41 ? 17.954 73.008 76.947 1.000 72.800 251 VAL D CA 1
ATOM 2061 C C . VAL D 1 41 ? 17.893 72.835 78.466 1.000 71.510 251 VAL D C 1
ATOM 2062 O O . VAL D 1 41 ? 18.895 72.505 79.075 1.000 63.510 251 VAL D O 1
ATOM 2066 N N . GLY D 1 42 ? 16.705 73.009 79.067 1.000 67.590 252 GLY D N 1
ATOM 2067 C CA . GLY D 1 42 ? 16.457 72.650 80.457 1.000 61.300 252 GLY D CA 1
ATOM 2068 C C . GLY D 1 42 ? 17.031 71.272 80.795 1.000 75.670 252 GLY D C 1
ATOM 2069 O O . GLY D 1 42 ? 17.781 71.121 81.755 1.000 83.040 252 GLY D O 1
ATOM 2070 N N . THR D 1 43 ? 16.692 70.271 79.976 1.000 81.880 253 THR D N 1
ATOM 2071 C CA . THR D 1 43 ? 17.073 68.888 80.217 1.000 79.050 253 THR D CA 1
ATOM 2072 C C . THR D 1 43 ? 18.596 68.799 80.275 1.000 73.220 253 THR D C 1
ATOM 2073 O O . THR D 1 43 ? 19.156 68.148 81.147 1.000 87.510 253 THR D O 1
ATOM 2077 N N . GLN D 1 44 ? 19.250 69.531 79.383 1.000 70.650 254 GLN D N 1
ATOM 2078 C CA . GLN D 1 44 ? 20.689 69.520 79.173 1.000 83.880 254 GLN D CA 1
ATOM 2079 C C . GLN D 1 44 ? 21.400 70.136 80.385 1.000 94.070 254 GLN D C 1
ATOM 2080 O O . GLN D 1 44 ? 22.481 69.725 80.786 1.000 94.680 254 GLN D O 1
ATOM 2086 N N . VAL D 1 45 ? 20.750 71.128 80.980 1.000 93.660 255 VAL D N 1
ATOM 2087 C CA . VAL D 1 45 ? 21.211 71.825 82.160 1.000 77.470 255 VAL D CA 1
ATOM 2088 C C . VAL D 1 45 ? 21.018 70.953 83.405 1.000 72.460 255 VAL D C 1
ATOM 2089 O O . VAL D 1 45 ? 21.983 70.741 84.129 1.000 89.560 255 VAL D O 1
ATOM 2093 N N . GLU D 1 46 ? 19.799 70.458 83.667 1.000 62.190 256 GLU D N 1
ATOM 2094 C CA . GLU D 1 46 ? 19.555 69.578 84.812 1.000 77.130 256 GLU D CA 1
ATOM 2095 C C . GLU D 1 46 ? 20.571 68.441 84.836 1.000 86.390 256 GLU D C 1
ATOM 2096 O O . GLU D 1 46 ? 21.163 68.155 85.870 1.000 97.470 256 GLU D O 1
ATOM 2102 N N . GLU D 1 47 ? 20.729 67.771 83.688 1.000 94.740 257 GLU D N 1
ATOM 2103 C CA . GLU D 1 47 ? 21.521 66.559 83.593 1.000 96.640 257 GLU D CA 1
ATOM 2104 C C . GLU D 1 47 ? 22.999 66.811 83.899 1.000 91.770 257 GLU D C 1
ATOM 2105 O O . GLU D 1 47 ? 23.567 66.109 84.724 1.000 113.220 257 GLU D O 1
ATOM 2111 N N . ALA D 1 48 ? 23.624 67.816 83.285 1.000 89.430 258 ALA D N 1
ATOM 2112 C CA . ALA D 1 48 ? 25.005 68.132 83.637 1.000 93.650 258 ALA D CA 1
ATOM 2113 C C . ALA D 1 48 ? 25.163 68.329 85.146 1.000 90.890 258 ALA D C 1
ATOM 2114 O O . ALA D 1 48 ? 26.180 67.919 85.703 1.000 101.690 258 ALA D O 1
ATOM 2116 N N . ALA D 1 49 ? 24.162 68.961 85.782 1.000 78.700 259 ALA D N 1
ATOM 2117 C CA . ALA D 1 49 ? 24.143 69.252 87.210 1.000 76.030 259 ALA D CA 1
ATOM 2118 C C . ALA D 1 49 ? 24.128 67.965 88.029 1.000 82.970 259 ALA D C 1
ATOM 2119 O O . ALA D 1 49 ? 24.751 67.906 89.078 1.000 98.680 259 ALA D O 1
ATOM 2121 N N . GLU D 1 50 ? 23.447 66.938 87.518 1.000 83.200 260 GLU D N 1
ATOM 2122 C CA . GLU D 1 50 ? 23.391 65.627 88.141 1.000 78.390 260 GLU D CA 1
ATOM 2123 C C . GLU D 1 50 ? 24.699 64.842 87.975 1.000 88.550 260 GLU D C 1
ATOM 2124 O O . GLU D 1 50 ? 25.048 64.096 88.889 1.000 99.760 260 GLU D O 1
ATOM 2130 N N . ARG D 1 51 ? 25.415 65.016 86.844 1.000 82.030 261 ARG D N 1
ATOM 2131 C CA . ARG D 1 51 ? 26.730 64.424 86.601 1.000 86.140 261 ARG D CA 1
ATOM 2132 C C . ARG D 1 51 ? 27.739 64.974 87.609 1.000 94.520 261 ARG D C 1
ATOM 2133 O O . ARG D 1 51 ? 28.498 64.226 88.230 1.000 120.060 261 ARG D O 1
ATOM 2141 N N . ILE D 1 52 ? 27.742 66.299 87.750 1.000 82.960 262 ILE D N 1
ATOM 2142 C CA . ILE D 1 52 ? 28.643 66.990 88.653 1.000 76.570 262 ILE D CA 1
ATOM 2143 C C . ILE D 1 52 ? 28.288 66.626 90.094 1.000 86.340 262 ILE D C 1
ATOM 2144 O O . ILE D 1 52 ? 29.147 66.583 90.976 1.000 94.560 262 ILE D O 1
ATOM 2149 N N . LEU D 1 53 ? 27.012 66.357 90.340 1.000 76.060 263 LEU D N 1
ATOM 2150 C CA . LEU D 1 53 ? 26.697 65.922 91.676 1.000 75.470 263 LEU D CA 1
ATOM 2151 C C . LEU D 1 53 ? 27.268 64.529 91.879 1.000 75.730 263 LEU D C 1
ATOM 2152 O O . LEU D 1 53 ? 28.004 64.322 92.826 1.000 83.480 263 LEU D O 1
ATOM 2157 N N . LYS D 1 54 ? 26.935 63.602 90.979 1.000 84.550 264 LYS D N 1
ATOM 2158 C CA . LYS D 1 54 ? 27.433 62.230 91.029 1.000 98.030 264 LYS D CA 1
ATOM 2159 C C . LYS D 1 54 ? 28.957 62.176 91.195 1.000 91.550 264 LYS D C 1
ATOM 2160 O O . LYS D 1 54 ? 29.461 61.438 92.036 1.000 90.680 264 LYS D O 1
ATOM 2166 N N . SER D 1 55 ? 29.695 62.948 90.394 1.000 87.830 265 SER D N 1
ATOM 2167 C CA . SER D 1 55 ? 31.142 62.850 90.427 1.000 98.650 265 SER D CA 1
ATOM 2168 C C . SER D 1 55 ? 31.730 63.478 91.705 1.000 94.940 265 SER D C 1
ATOM 2169 O O . SER D 1 55 ? 32.811 63.074 92.148 1.000 89.600 265 SER D O 1
ATOM 2172 N N . LEU D 1 56 ? 31.003 64.429 92.316 1.000 71.130 266 LEU D N 1
ATOM 2173 C CA . LEU D 1 56 ? 31.368 64.967 93.619 1.000 69.570 266 LEU D CA 1
ATOM 2174 C C . LEU D 1 56 ? 31.151 63.925 94.709 1.000 81.780 266 LEU D C 1
ATOM 2175 O O . LEU D 1 56 ? 31.980 63.830 95.601 1.000 114.810 266 LEU D O 1
ATOM 2180 N N . LEU D 1 57 ? 30.020 63.202 94.675 1.000 93.640 267 LEU D N 1
ATOM 2181 C CA . LEU D 1 57 ? 29.701 62.135 95.624 1.000 87.930 267 LEU D CA 1
ATOM 2182 C C . LEU D 1 57 ? 30.789 61.068 95.599 1.000 91.840 267 LEU D C 1
ATOM 2183 O O . LEU D 1 57 ? 31.313 60.723 96.643 1.000 104.980 267 LEU D O 1
ATOM 2188 N N . ALA D 1 58 ? 31.071 60.509 94.419 1.000 87.970 268 ALA D N 1
ATOM 2189 C CA . ALA D 1 58 ? 32.164 59.572 94.211 1.000 94.140 268 ALA D CA 1
ATOM 2190 C C . ALA D 1 58 ? 33.504 60.073 94.759 1.000 97.190 268 ALA D C 1
ATOM 2191 O O . ALA D 1 58 ? 34.300 59.257 95.225 1.000 129.250 268 ALA D O 1
ATOM 2193 N N . GLN D 1 59 ? 33.777 61.383 94.644 1.000 83.670 269 GLN D N 1
ATOM 2194 C CA . GLN D 1 59 ? 34.965 61.999 95.226 1.000 78.940 269 GLN D CA 1
ATOM 2195 C C . GLN D 1 59 ? 34.820 62.010 96.746 1.000 81.380 269 GLN D C 1
ATOM 2196 O O . GLN D 1 59 ? 35.638 61.441 97.456 1.000 89.980 269 GLN D O 1
ATOM 2202 N N . LYS D 1 60 ? 33.757 62.642 97.246 1.000 84.820 270 LYS D N 1
ATOM 2203 C CA . LYS D 1 60 ? 33.577 62.813 98.680 1.000 99.120 270 LYS D CA 1
ATOM 2204 C C . LYS D 1 60 ? 33.511 61.444 99.376 1.000 98.330 270 LYS D C 1
ATOM 2205 O O . LYS D 1 60 ? 33.777 61.335 100.564 1.000 107.740 270 LYS D O 1
ATOM 2211 N N . GLN D 1 61 ? 33.231 60.382 98.613 1.000 110.990 271 GLN D N 1
ATOM 2212 C CA . GLN D 1 61 ? 33.283 59.010 99.098 1.000 109.970 271 GLN D CA 1
ATOM 2213 C C . GLN D 1 61 ? 34.735 58.556 99.220 1.000 105.540 271 GLN D C 1
ATOM 2214 O O . GLN D 1 61 ? 35.204 58.245 100.308 1.000 111.200 271 GLN D O 1
ATOM 2220 N N . GLU D 1 62 ? 35.431 58.496 98.084 1.000 87.690 272 GLU D N 1
ATOM 2221 C CA . GLU D 1 62 ? 36.718 57.835 98.014 1.000 89.560 272 GLU D CA 1
ATOM 2222 C C . GLU D 1 62 ? 37.782 58.648 98.767 1.000 93.200 272 GLU D C 1
ATOM 2223 O O . GLU D 1 62 ? 38.862 58.160 99.078 1.000 115.860 272 GLU D O 1
ATOM 2229 N N . VAL D 1 63 ? 37.483 59.910 99.063 1.000 94.620 273 VAL D N 1
ATOM 2230 C CA . VAL D 1 63 ? 38.478 60.829 99.587 1.000 88.170 273 VAL D CA 1
ATOM 2231 C C . VAL D 1 63 ? 38.354 60.840 101.105 1.000 103.000 273 VAL D C 1
ATOM 2232 O O . VAL D 1 63 ? 39.368 60.788 101.792 1.000 134.650 273 VAL D O 1
ATOM 2236 N N . LEU D 1 64 ? 37.111 60.895 101.610 1.000 101.840 274 LEU D N 1
ATOM 2237 C CA . LEU D 1 64 ? 36.825 60.676 103.025 1.000 106.650 274 LEU D CA 1
ATOM 2238 C C . LEU D 1 64 ? 37.153 59.233 103.432 1.000 106.950 274 LEU D C 1
ATOM 2239 O O . LEU D 1 64 ? 37.356 58.943 104.608 1.000 103.460 274 LEU D O 1
ATOM 2244 N N . GLY D 1 65 ? 37.190 58.324 102.451 1.000 111.210 275 GLY D N 1
ATOM 2245 C CA . GLY D 1 65 ? 37.543 56.941 102.709 1.000 91.360 275 GLY D CA 1
ATOM 2246 C C . GLY D 1 65 ? 39.039 56.843 102.958 1.000 97.750 275 GLY D C 1
ATOM 2247 O O . GLY D 1 65 ? 39.469 56.549 104.072 1.000 96.480 275 GLY D O 1
ATOM 2248 N N . GLN D 1 66 ? 39.805 57.172 101.912 1.000 98.720 276 GLN D N 1
ATOM 2249 C CA . GLN D 1 66 ? 41.256 57.128 101.921 1.000 90.930 276 GLN D CA 1
ATOM 2250 C C . GLN D 1 66 ? 41.821 57.949 103.092 1.000 89.890 276 GLN D C 1
ATOM 2251 O O . GLN D 1 66 ? 42.732 57.498 103.769 1.000 88.840 276 GLN D O 1
ATOM 2257 N N . LEU D 1 67 ? 41.247 59.114 103.391 1.000 84.580 277 LEU D N 1
ATOM 2258 C CA . LEU D 1 67 ? 41.657 59.883 104.556 1.000 88.030 277 LEU D CA 1
ATOM 2259 C C . LEU D 1 67 ? 41.412 59.121 105.856 1.000 96.200 277 LEU D C 1
ATOM 2260 O O . LEU D 1 67 ? 42.221 59.190 106.777 1.000 119.050 277 LEU D O 1
ATOM 2265 N N . ARG D 1 68 ? 40.243 58.495 105.990 1.000 96.040 278 ARG D N 1
ATOM 2266 C CA . ARG D 1 68 ? 39.939 57.782 107.221 1.000 100.940 278 ARG D CA 1
ATOM 2267 C C . ARG D 1 68 ? 41.004 56.702 107.448 1.000 112.380 278 ARG D C 1
ATOM 2268 O O . ARG D 1 68 ? 41.567 56.651 108.540 1.000 107.010 278 ARG D O 1
ATOM 2276 N N . ALA D 1 69 ? 41.353 55.949 106.380 1.000 105.090 279 ALA D N 1
ATOM 2277 C CA . ALA D 1 69 ? 42.335 54.862 106.358 1.000 93.170 279 ALA D CA 1
ATOM 2278 C C . ALA D 1 69 ? 43.731 55.311 106.793 1.000 101.720 279 ALA D C 1
ATOM 2279 O O . ALA D 1 69 ? 44.392 54.610 107.554 1.000 138.930 279 ALA D O 1
ATOM 2281 N N . LEU D 1 70 ? 44.175 56.458 106.271 1.000 100.750 280 LEU D N 1
ATOM 2282 C CA . LEU D 1 70 ? 45.486 57.051 106.486 1.000 96.080 280 LEU D CA 1
ATOM 2283 C C . LEU D 1 70 ? 45.619 57.461 107.954 1.000 111.860 280 LEU D C 1
ATOM 2284 O O . LEU D 1 70 ? 46.710 57.389 108.508 1.000 124.950 280 LEU D O 1
ATOM 2289 N N . VAL D 1 71 ? 44.498 57.855 108.581 1.000 107.370 281 VAL D N 1
ATOM 2290 C CA . VAL D 1 71 ? 44.472 58.253 109.982 1.000 108.660 281 VAL D CA 1
ATOM 2291 C C . VAL D 1 71 ? 44.461 56.997 110.867 1.000 111.620 281 VAL D C 1
ATOM 2292 O O . VAL D 1 71 ? 45.083 56.951 111.925 1.000 132.120 281 VAL D O 1
ATOM 2296 N N . GLU D 1 72 ? 43.816 55.936 110.387 1.000 109.130 282 GLU D N 1
ATOM 2297 C CA . GLU D 1 72 ? 43.722 54.704 111.153 1.000 105.030 282 GLU D CA 1
ATOM 2298 C C . GLU D 1 72 ? 44.978 53.848 111.008 1.000 105.810 282 GLU D C 1
ATOM 2299 O O . GLU D 1 72 ? 45.111 52.884 111.753 1.000 112.050 282 GLU D O 1
ATOM 2305 N N . ALA D 1 73 ? 45.862 54.167 110.044 1.000 99.290 283 ALA D N 1
ATOM 2306 C CA . ALA D 1 73 ? 47.165 53.515 109.925 1.000 94.230 283 ALA D CA 1
ATOM 2307 C C . ALA D 1 73 ? 48.184 54.246 110.801 1.000 95.320 283 ALA D C 1
ATOM 2308 O O . ALA D 1 73 ? 48.997 53.606 111.464 1.000 104.440 283 ALA D O 1
ATOM 2310 N N . ALA D 1 74 ? 48.110 55.585 110.810 1.000 86.890 284 ALA D N 1
ATOM 2311 C CA . ALA D 1 74 ? 48.957 56.456 111.616 1.000 87.770 284 ALA D CA 1
ATOM 2312 C C . ALA D 1 74 ? 48.564 56.416 113.089 1.000 103.010 284 ALA D C 1
ATOM 2313 O O . ALA D 1 74 ? 49.254 57.006 113.915 1.000 121.990 284 ALA D O 1
ATOM 2315 N N . GLU D 1 75 ? 47.446 55.753 113.403 1.000 118.580 285 GLU D N 1
ATOM 2316 C CA . GLU D 1 75 ? 47.010 55.558 114.776 1.000 115.760 285 GLU D CA 1
ATOM 2317 C C . GLU D 1 75 ? 47.276 54.120 115.192 1.000 109.360 285 GLU D C 1
ATOM 2318 O O . GLU D 1 75 ? 47.610 53.869 116.340 1.000 132.430 285 GLU D O 1
ATOM 2324 N N . GLU D 1 76 ? 47.110 53.184 114.256 1.000 119.090 286 GLU D N 1
ATOM 2325 C CA . GLU D 1 76 ? 47.531 51.804 114.449 1.000 111.680 286 GLU D CA 1
ATOM 2326 C C . GLU D 1 76 ? 49.028 51.769 114.781 1.000 117.790 286 GLU D C 1
ATOM 2327 O O . GLU D 1 76 ? 49.485 50.872 115.482 1.000 121.380 286 GLU D O 1
ATOM 2333 N N . ALA D 1 77 ? 49.782 52.773 114.315 1.000 108.090 287 ALA D N 1
ATOM 2334 C CA . ALA D 1 77 ? 51.229 52.768 114.454 1.000 92.330 287 ALA D CA 1
ATOM 2335 C C . ALA D 1 77 ? 51.709 53.735 115.538 1.000 102.720 287 ALA D C 1
ATOM 2336 O O . ALA D 1 77 ? 52.850 53.626 115.983 1.000 103.240 287 ALA D O 1
ATOM 2338 N N . THR D 1 78 ? 50.868 54.697 115.951 1.000 114.680 288 THR D N 1
ATOM 2339 C CA . THR D 1 78 ? 51.167 55.452 117.165 1.000 105.550 288 THR D CA 1
ATOM 2340 C C . THR D 1 78 ? 50.958 54.503 118.352 1.000 111.760 288 THR D C 1
ATOM 2341 O O . THR D 1 78 ? 51.721 54.543 119.328 1.000 93.030 288 THR D O 1
ATOM 2345 N N . ARG D 1 79 ? 49.987 53.584 118.185 1.000 113.260 289 ARG D N 1
ATOM 2346 C CA . ARG D 1 79 ? 49.622 52.563 119.160 1.000 111.900 289 ARG D CA 1
ATOM 2347 C C . ARG D 1 79 ? 50.744 51.550 119.377 1.000 127.500 289 ARG D C 1
ATOM 2348 O O . ARG D 1 79 ? 51.047 51.239 120.523 1.000 147.090 289 ARG D O 1
ATOM 2356 N N . GLU D 1 80 ? 51.318 51.018 118.282 1.000 126.640 290 GLU D N 1
ATOM 2357 C CA . GLU D 1 80 ? 52.469 50.123 118.337 1.000 113.880 290 GLU D CA 1
ATOM 2358 C C . GLU D 1 80 ? 53.656 50.823 118.995 1.000 104.560 290 GLU D C 1
ATOM 2359 O O . GLU D 1 80 ? 54.358 50.195 119.782 1.000 124.600 290 GLU D O 1
ATOM 2365 N N . ARG D 1 81 ? 53.902 52.087 118.615 1.000 83.870 291 ARG D N 1
ATOM 2366 C CA . ARG D 1 81 ? 54.988 52.901 119.145 1.000 87.110 291 ARG D CA 1
ATOM 2367 C C . ARG D 1 81 ? 54.848 53.150 120.650 1.000 106.220 291 ARG D C 1
ATOM 2368 O O . ARG D 1 81 ? 55.811 53.604 121.265 1.000 129.160 291 ARG D O 1
ATOM 2376 N N . LEU D 1 82 ? 53.667 52.901 121.241 1.000 115.880 292 LEU D N 1
ATOM 2377 C CA . LEU D 1 82 ? 53.500 53.152 122.670 1.000 105.170 292 LEU D CA 1
ATOM 2378 C C . LEU D 1 82 ? 53.427 51.847 123.475 1.000 102.760 292 LEU D C 1
ATOM 2379 O O . LEU D 1 82 ? 53.786 51.839 124.645 1.000 111.410 292 LEU D O 1
ATOM 2384 N N . THR D 1 83 ? 53.023 50.734 122.848 1.000 104.950 293 THR D N 1
ATOM 2385 C CA . THR D 1 83 ? 53.123 49.407 123.445 1.000 114.240 293 THR D CA 1
ATOM 2386 C C . THR D 1 83 ? 54.586 49.017 123.628 1.000 144.580 293 THR D C 1
ATOM 2387 O O . THR D 1 83 ? 54.920 48.205 124.493 1.000 166.840 293 THR D O 1
ATOM 2391 N N . LYS D 1 84 ? 55.444 49.567 122.765 1.000 144.520 294 LYS D N 1
ATOM 2392 C CA . LYS D 1 84 ? 56.868 49.342 122.894 1.000 140.130 294 LYS D CA 1
ATOM 2393 C C . LYS D 1 84 ? 57.392 50.191 124.046 1.000 157.170 294 LYS D C 1
ATOM 2394 O O . LYS D 1 84 ? 57.962 49.631 124.974 1.000 189.760 294 LYS D O 1
ATOM 2400 N N . ILE D 1 85 ? 57.159 51.516 123.995 1.000 134.370 295 ILE D N 1
ATOM 2401 C CA . ILE D 1 85 ? 57.596 52.409 125.058 1.000 133.540 295 ILE D CA 1
ATOM 2402 C C . ILE D 1 85 ? 57.146 51.876 126.431 1.000 151.270 295 ILE D C 1
ATOM 2403 O O . ILE D 1 85 ? 57.955 51.790 127.355 1.000 169.540 295 ILE D O 1
ATOM 2408 N N . GLU D 1 86 ? 55.899 51.396 126.541 1.000 146.160 296 GLU D N 1
ATOM 2409 C CA . GLU D 1 86 ? 55.355 50.910 127.807 1.000 153.430 296 GLU D CA 1
ATOM 2410 C C . GLU D 1 86 ? 56.139 49.718 128.372 1.000 160.140 296 GLU D C 1
ATOM 2411 O O . GLU D 1 86 ? 56.257 49.568 129.596 1.000 168.330 296 GLU D O 1
ATOM 2417 N N . ARG D 1 87 ? 56.661 48.872 127.471 1.000 156.280 297 ARG D N 1
ATOM 2418 C CA . ARG D 1 87 ? 57.444 47.692 127.821 1.000 160.000 297 ARG D CA 1
ATOM 2419 C C . ARG D 1 87 ? 58.863 48.076 128.261 1.000 162.710 297 ARG D C 1
ATOM 2420 O O . ARG D 1 87 ? 59.364 47.589 129.285 1.000 194.280 297 ARG D O 1
ATOM 2422 N N . GLN D 1 88 ? 59.510 48.949 127.474 1.000 149.430 298 GLN D N 1
ATOM 2423 C CA . GLN D 1 88 ? 60.864 49.412 127.741 1.000 157.750 298 GLN D CA 1
ATOM 2424 C C . GLN D 1 88 ? 60.912 50.236 129.028 1.000 176.710 298 GLN D C 1
ATOM 2425 O O . GLN D 1 88 ? 61.990 50.490 129.560 1.000 200.870 298 GLN D O 1
ATOM 2431 N N . GLU D 1 89 ? 59.740 50.709 129.484 1.000 196.030 299 GLU D N 1
ATOM 2432 C CA . GLU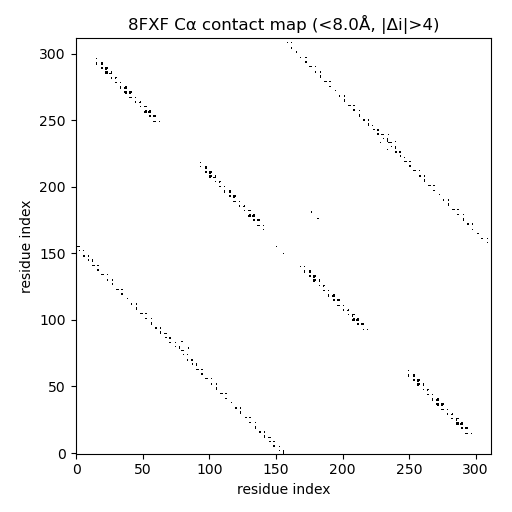 D 1 89 ? 59.628 51.421 130.752 1.000 196.970 299 GLU D CA 1
ATOM 2433 C C . GLU D 1 89 ? 59.536 50.458 131.938 1.000 189.050 299 GLU D C 1
ATOM 2434 O O . GLU D 1 89 ? 59.972 50.781 133.042 1.000 171.590 299 GLU D O 1
ATOM 2440 N N . GLN D 1 90 ? 58.966 49.274 131.699 1.000 172.720 300 GLN D N 1
ATOM 2441 C CA . GLN D 1 90 ? 58.998 48.203 132.680 1.000 158.590 300 GLN D CA 1
ATOM 2442 C C . GLN D 1 90 ? 60.426 47.677 132.824 1.000 161.180 300 GLN D C 1
ATOM 2443 O O . GLN D 1 90 ? 60.862 47.371 133.923 1.000 163.430 300 GLN D O 1
ATOM 2449 N N . VAL D 1 91 ? 61.180 47.619 131.727 1.000 192.950 301 VAL D N 1
ATOM 2450 C CA . VAL D 1 91 ? 62.589 47.281 131.871 1.000 189.280 301 VAL D CA 1
ATOM 2451 C C . VAL D 1 91 ? 63.372 48.560 132.234 1.000 181.990 301 VAL D C 1
ATOM 2452 O O . VAL D 1 91 ? 64.154 48.565 133.183 1.000 180.730 301 VAL D O 1
ATOM 2456 N N . ALA D 1 92 ? 63.027 49.675 131.569 1.000 182.360 302 ALA D N 1
ATOM 2457 C CA . ALA D 1 92 ? 63.702 50.973 131.588 1.000 160.010 302 ALA D CA 1
ATOM 2458 C C . ALA D 1 92 ? 65.198 50.843 131.876 1.000 141.890 302 ALA D C 1
ATOM 2459 O O . ALA D 1 92 ? 65.560 51.255 132.984 1.000 144.220 302 ALA D O 1
#

B-factor: mean 103.47, std 28.22, range [43.42, 238.85]

=== Feature glossary ===
The record interleaves many kinds of information about one protein. Here is each kind framed as the question it answers.

Q: What does the local fold look like, residue by residue?
A: A 3Di character summarizes, for each residue, the relative orientation of the Cα frame of its nearest spatial neighbor. Because it encodes fold topology rather than chemistry, 3Di alignments detect remote structural similarity that sequence alignment misses.

Q: Which residues are in helices, strands, or loops?
A: Secondary structure is the local, repeating backbone conformation. DSSP classifies it into eight states by reading the hydrogen-bond network: three helix types (H, G, I), two β types (E, B), two non-regular types (T, S), and unstructured coil (-).

Q: How big and how compact is the whole molecule?
A: Three whole-structure scalars: the radius of gyration (RMS distance of Cα from centroid, in Å), the count of Cα–Cα contacts (pairs closer than 8 Å and separated by more than four residues in sequence — i.e. tertiary, not local, contacts), and the bounding-box dimensions. Together they distinguish compact globular folds from extended fibres or disordered chains.

Q: How confident is the AlphaFold model at each residue?
A: For AlphaFold models, the B-factor field carries pLDDT — the model's own estimate of local accuracy on a 0–100 scale. Regions with pLDDT<50 should be treated as essentially unmodeled; they often correspond to intrinsically disordered segments.

Q: What family and function is it annotated with?
A: Functional annotations link the protein to curated databases. InterPro entries identify conserved domains and families by matching the sequence against member-database signatures (Pfam, PROSITE, CDD, …). Gene Ontology (GO) terms describe molecular function, biological process, and cellular component in a controlled vocabulary. CATH places the structure in a hierarchical fold classification (Class/Architecture/Topology/Ho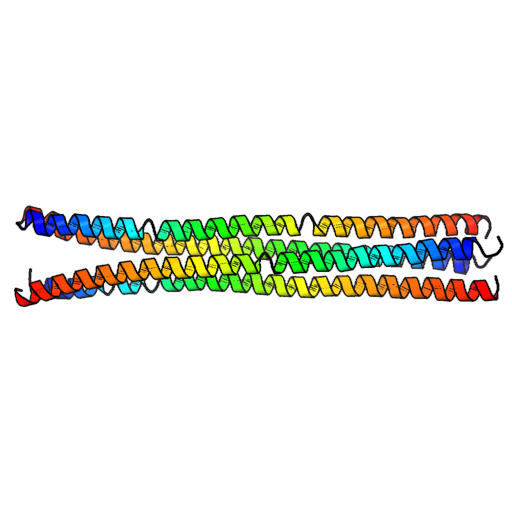mologous-superfamil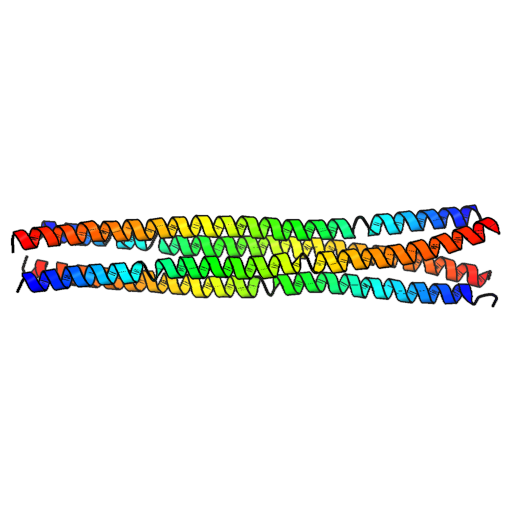y). The organism is the source species.

Q: What known structures does this most resemble?
A: Nearest PDB neighbors are the top structural matches found by Foldseek when searching this structure against the entire Protein Data Bank. Each hit reports a TM-score (0 to 1; >0.5 almost always implies the same fold) and an E-value. These are *structural* homologs — they may share no detectable sequence similarity.

Q: Which residues are buried vs exposed?
A: Solvent-accessible surface area (SASA) is the area in Å² traced out by the centre of a 1.4 Å probe sphere (a water molecule) rolled over the protein's van der Waals surface (Shrake–Rupley / Lee–Richards construction). Buried residues have near-zero SASA; fully exposed residues can exceed 200 Å². The total SASA scales roughly with the number of surface residues.

Q: What are the backbone torsion angles?
A: φ (phi) and ψ (psi) are the two rotatable backbone dihedrals per residue: φ is the C(i-1)–N–Cα–C torsion, ψ is the N–Cα–C–N(i+1) torsion, both in degrees on (−180°, 180°]. α-helical residues cluster near (−60°, −45°); β-strand residues near (−120°, +130°). A Ramachandran plot is simply a scatter of (φ, ψ) for every residue.

Q: Are the domains correctly placed relative to each other?
A: Predicted aligned error is AlphaFold's pairwise confidence. Unlike pLDDT (per-residue), PAE is per-residue-pair and captures whether two parts of the structure are correctly placed relative to each other. Units are ångströms of expected positional error.

Q: What if only a Cα trace is available?
A: P-SEA three-state annotation labels each residue as helix, strand, or coil based purely on the geometry of the Cα trace. It serves as a fallback when the full backbone (and thus DSSP) is unavailable.

Q: What is the amino-acid chain?
A: This is the polypeptide sequence — one letter per residue, N-terminus first. Length ranges from a few dozen residues for small domains to over a thousand for large multi-domain proteins.

Q: What do the rendered images show?
A: The six renders are orthographic views along the three Cartesian axes in both directions. Representation (cartoon, sticks, or surface) and color scheme (sequence-rainbow or by-chain) vary across proteins so the training set covers all the common visualization conventions.

Q: What do the diagnostic plots show?
A: Plot images: a contact map (which residues are close in 3D, as an N×N binary image), a Ramachandran scatter (backbone torsion angles, revealing secondary-structure composition at a glance), and — for AlphaFold structures — a PAE heatmap (pairwise prediction confidence).

Q: How mobile is each atom in the crystal?
A: B-factor (Debye–Waller factor) reflects atomic displacement in the crystal lattice. It is an experimental observable (units Å²), not a prediction; low values mean the atom is pinned down, high values mean it moves or is heterogeneous across the crystal.

Q: Where is each backbone atom in 3D?
A: The mmCIF table is the protein's shape written out atom by atom. For each backbone N, Cα, C, and carbonyl O, it records an (x, y, z) coordinate triple in Å plus the residue type, chain letter, and residue number.